Protein AF-A0A9N7ULN2-F1 (afdb_monomer_lite)

Foldseek 3Di:
DVVVCVVVVHDDDPVVVVVVCCVVPVPVVVVVVVVPPDQDDWAAQAFPQEKDKDWDCLCVLLPDIDIDIDRPRTDDHDDDDDPVNVVPVVVLSVLCCVQAVVVVSVVVVVCVVVPVDPSDPVSSVVCCVVCVVVSVVSSVVSVVCQQQDFAPDDPPPRHDTGRNVCRRVPVVVVVHDYPPDDD

Organism: Pleuronectes platessa (NCBI:txid8262)

Radius of gyration: 21.66 Å; chains: 1; bounding box: 53×43×56 Å

pLDDT: mean 80.68, std 15.4, range [37.78, 97.44]

Secondary structure (DSSP, 8-state):
-HHHHHHTT----HHHHHHHHHHHTHHHHHHHHHTS-------B-STTS--EEEEE-TTGGGT--EEEEE---BS-S-----GGG-HHHHHHHHHHIIIIIHHHHHHHHHHHHTTS----HHHHHHHHHHHHHHHHHHHHHHHHHHHHSPBPP-S-TTS--B-HHHHHH-GGGGT----PPP-

InterPro domains:
  IPR058913 Integrase core domain, putative [PF24764] (76-157)

Structure (mmCIF, N/CA/C/O backbone):
data_AF-A0A9N7ULN2-F1
#
_entry.id   AF-A0A9N7ULN2-F1
#
loop_
_atom_site.group_PDB
_atom_site.id
_atom_site.type_symbol
_atom_site.label_atom_id
_atom_site.label_alt_id
_atom_site.label_comp_id
_atom_site.label_asym_id
_atom_site.label_entity_id
_atom_site.label_seq_id
_atom_site.pdbx_PDB_ins_code
_atom_site.Cartn_x
_atom_site.Cartn_y
_atom_site.Cartn_z
_atom_site.occupancy
_atom_site.B_iso_or_equiv
_atom_site.auth_seq_id
_atom_site.auth_comp_id
_atom_site.auth_asym_id
_atom_site.auth_atom_id
_atom_site.pdbx_PDB_model_num
ATOM 1 N N . MET A 1 1 ? 20.116 4.663 21.685 1.00 72.00 1 MET A N 1
ATOM 2 C CA . MET A 1 1 ? 20.896 5.393 22.713 1.00 72.00 1 MET A CA 1
ATOM 3 C C . MET A 1 1 ? 20.642 6.889 22.646 1.00 72.00 1 MET A C 1
ATOM 5 O O . MET A 1 1 ? 20.230 7.429 23.651 1.00 72.00 1 MET A O 1
ATOM 9 N N . TYR A 1 2 ? 20.766 7.537 21.481 1.00 79.88 2 TYR A N 1
ATOM 10 C CA . TYR A 1 2 ? 20.357 8.942 21.319 1.00 79.88 2 TYR A CA 1
ATOM 11 C C . TYR A 1 2 ? 18.908 9.224 21.768 1.00 79.88 2 TYR A C 1
ATOM 13 O O . TYR A 1 2 ? 18.668 10.164 22.517 1.00 79.88 2 TYR A O 1
ATOM 21 N N . THR A 1 3 ? 17.960 8.378 21.356 1.00 76.50 3 THR A N 1
ATOM 22 C CA . THR A 1 3 ? 16.546 8.446 21.770 1.00 76.50 3 THR A CA 1
ATOM 23 C C . THR A 1 3 ? 16.377 8.295 23.281 1.00 76.50 3 THR A C 1
ATOM 25 O O . THR A 1 3 ? 15.788 9.166 23.902 1.00 76.50 3 THR A O 1
ATOM 28 N N . LYS A 1 4 ? 17.030 7.296 23.887 1.00 82.31 4 LYS A N 1
ATOM 29 C CA . LYS A 1 4 ? 17.055 7.108 25.349 1.00 82.31 4 LYS A CA 1
ATOM 30 C C . LYS A 1 4 ? 17.615 8.319 26.108 1.00 82.31 4 LYS A C 1
ATOM 32 O O . LYS A 1 4 ? 17.052 8.718 27.114 1.00 82.31 4 LYS A O 1
ATOM 37 N N . CYS A 1 5 ? 18.690 8.950 25.621 1.00 81.12 5 CYS A N 1
ATOM 38 C CA . CYS A 1 5 ? 19.215 10.175 26.241 1.00 81.12 5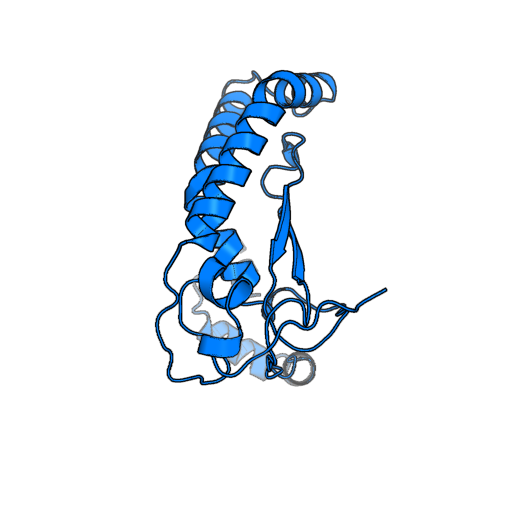 CYS A CA 1
ATOM 39 C C . CYS A 1 5 ? 18.180 11.308 26.208 1.00 81.12 5 CYS A C 1
ATOM 41 O O . CYS A 1 5 ? 18.029 12.032 27.186 1.00 81.12 5 CYS A O 1
ATOM 43 N N . ARG A 1 6 ? 17.441 11.433 25.101 1.00 82.06 6 ARG A N 1
ATOM 44 C CA . ARG A 1 6 ? 16.364 12.416 24.963 1.00 82.06 6 ARG A CA 1
ATOM 45 C C . ARG A 1 6 ? 15.157 12.126 25.855 1.00 82.06 6 ARG A C 1
ATOM 47 O O . ARG A 1 6 ? 14.582 13.076 26.373 1.00 82.06 6 ARG A O 1
ATOM 54 N N . GLU A 1 7 ? 14.794 10.860 26.032 1.00 84.88 7 GLU A N 1
ATOM 55 C CA . GLU A 1 7 ? 13.721 10.415 26.937 1.00 84.88 7 GLU A CA 1
ATOM 56 C C . GLU A 1 7 ? 14.071 10.684 28.406 1.00 84.88 7 GLU A C 1
ATOM 58 O O . GLU A 1 7 ? 13.216 11.099 29.177 1.00 84.88 7 GLU A O 1
ATOM 63 N N . CYS A 1 8 ? 15.349 10.572 28.777 1.00 87.00 8 CYS A N 1
ATOM 64 C CA . CYS A 1 8 ? 15.850 10.974 30.095 1.00 87.00 8 CYS A CA 1
ATOM 65 C C . CYS A 1 8 ? 16.041 12.499 30.252 1.00 87.00 8 CYS A C 1
ATOM 67 O O . CYS A 1 8 ? 16.688 12.938 31.199 1.00 87.00 8 CYS A O 1
ATOM 69 N N . GLY A 1 9 ? 15.539 13.318 29.320 1.00 86.50 9 GLY A N 1
ATOM 70 C CA . GLY A 1 9 ? 15.591 14.782 29.401 1.00 86.50 9 GLY A CA 1
ATOM 71 C C . GLY A 1 9 ? 16.921 15.427 28.990 1.00 86.50 9 GLY A C 1
ATOM 72 O O . GLY A 1 9 ? 17.063 16.646 29.085 1.00 86.50 9 GLY A O 1
ATOM 73 N N . LEU A 1 10 ? 17.898 14.664 28.487 1.00 82.44 10 LEU A N 1
ATOM 74 C CA . LEU A 1 10 ? 19.189 15.213 28.066 1.00 82.44 10 LEU A CA 1
ATOM 75 C C . LEU A 1 10 ? 19.095 15.831 26.662 1.00 82.44 10 LEU A C 1
ATOM 77 O O . LEU A 1 10 ? 18.781 15.162 25.672 1.00 82.44 10 LEU A O 1
ATOM 81 N N . ARG A 1 11 ? 19.442 17.119 26.548 1.00 83.62 11 ARG A N 1
ATOM 82 C CA . ARG A 1 11 ? 19.639 17.802 25.259 1.00 83.62 11 ARG A CA 1
ATOM 83 C C . ARG A 1 11 ? 21.055 17.558 24.745 1.00 83.62 11 ARG A C 1
ATOM 85 O O . ARG A 1 11 ? 21.962 18.340 24.992 1.00 83.62 11 ARG A O 1
ATOM 92 N N . VAL A 1 12 ? 21.226 16.473 23.999 1.00 85.19 12 VAL A N 1
ATOM 93 C CA . VAL A 1 12 ? 22.494 16.100 23.350 1.00 85.19 12 VAL A CA 1
ATOM 94 C C . VAL A 1 12 ? 22.338 16.087 21.833 1.00 85.19 12 VAL A C 1
ATOM 96 O O . VAL A 1 12 ? 21.251 15.800 21.323 1.00 85.19 12 VAL A O 1
ATOM 99 N N . ARG A 1 13 ? 23.403 16.391 21.080 1.00 83.50 13 ARG A N 1
ATOM 100 C CA . ARG A 1 13 ? 23.390 16.224 19.618 1.00 83.50 13 ARG A CA 1
ATOM 101 C C . ARG A 1 13 ? 23.673 14.760 19.277 1.00 83.50 13 ARG A C 1
ATOM 103 O O . ARG A 1 13 ? 24.374 14.059 20.005 1.00 83.50 13 ARG A O 1
ATOM 110 N N . LYS A 1 14 ? 23.133 14.279 18.149 1.00 81.75 14 LYS A N 1
ATOM 111 C CA . LYS A 1 14 ? 23.366 12.894 17.682 1.00 81.75 14 LYS A CA 1
ATOM 112 C C . LYS A 1 14 ? 24.859 12.583 17.549 1.00 81.75 14 LYS A C 1
ATOM 114 O O . LYS A 1 14 ? 25.279 11.474 17.870 1.00 81.75 14 LYS A O 1
ATOM 119 N N . GLU A 1 15 ? 25.634 13.567 17.103 1.00 82.06 15 GLU A N 1
ATOM 120 C CA . GLU A 1 15 ? 27.069 13.428 16.877 1.00 82.06 15 GLU A CA 1
ATOM 121 C C . GLU A 1 15 ? 27.863 13.302 18.181 1.00 82.06 15 GLU A C 1
ATOM 123 O O . GLU A 1 15 ? 28.735 12.442 18.277 1.00 82.06 15 GLU A O 1
ATOM 128 N N . ASP A 1 16 ? 27.484 14.047 19.221 1.00 87.00 16 ASP A N 1
ATOM 129 C CA . ASP A 1 16 ? 28.115 13.964 20.543 1.00 87.00 16 ASP A CA 1
ATOM 130 C C . ASP A 1 16 ? 27.902 12.575 21.157 1.00 87.00 16 ASP A C 1
ATOM 132 O O . ASP A 1 16 ? 28.844 11.939 21.625 1.00 87.00 16 ASP A O 1
ATOM 136 N N . VAL A 1 17 ? 26.677 12.039 21.060 1.00 85.69 17 VAL A N 1
ATOM 137 C CA . VAL A 1 17 ? 26.365 10.670 21.507 1.00 85.69 17 VAL A CA 1
ATOM 138 C C . VAL A 1 17 ? 27.163 9.637 20.708 1.00 85.69 17 VAL A C 1
ATOM 140 O O . VAL A 1 17 ? 27.615 8.638 21.266 1.00 85.69 17 VAL A O 1
ATOM 143 N N . ARG A 1 18 ? 27.364 9.863 19.404 1.00 83.31 18 ARG A N 1
ATOM 144 C CA . ARG A 1 18 ? 28.154 8.978 18.535 1.00 83.31 18 ARG A CA 1
ATOM 145 C C . ARG A 1 18 ? 29.638 8.990 18.911 1.00 83.31 18 ARG A C 1
ATOM 147 O O . ARG A 1 18 ? 30.261 7.929 18.893 1.00 83.31 18 ARG A O 1
ATOM 154 N N . LEU A 1 19 ? 30.203 10.160 19.211 1.00 85.69 19 LEU A N 1
ATOM 155 C CA . LEU A 1 19 ? 31.592 10.320 19.648 1.00 85.69 19 LEU A CA 1
ATOM 156 C C . LEU A 1 19 ? 31.806 9.708 21.035 1.00 85.69 19 LEU A C 1
ATOM 158 O O . LEU A 1 19 ? 32.713 8.896 21.192 1.00 85.69 19 LEU A O 1
ATOM 162 N N . ALA A 1 20 ? 30.914 9.993 21.986 1.00 85.88 20 ALA A N 1
ATOM 163 C CA . ALA A 1 20 ? 30.945 9.405 23.322 1.00 85.88 20 ALA A CA 1
ATOM 164 C C . ALA A 1 20 ? 30.853 7.872 23.271 1.00 85.88 20 ALA A C 1
ATOM 166 O O . ALA A 1 20 ? 31.653 7.184 23.893 1.00 85.88 20 ALA A O 1
ATOM 167 N N . LEU A 1 21 ? 29.947 7.316 22.460 1.00 82.81 21 LEU A N 1
ATOM 168 C CA . LEU A 1 21 ? 29.845 5.867 22.248 1.00 82.81 21 LEU A CA 1
ATOM 169 C C . LEU A 1 21 ? 31.095 5.261 21.614 1.00 82.81 21 LEU A C 1
ATOM 171 O O . LEU A 1 21 ? 31.472 4.144 21.954 1.00 82.81 21 LEU A O 1
ATOM 175 N N . LYS A 1 22 ? 31.716 5.975 20.669 1.00 83.31 22 LYS A N 1
ATOM 176 C CA . LYS A 1 22 ? 32.958 5.526 20.037 1.00 83.31 22 LYS A CA 1
ATOM 177 C C . LYS A 1 22 ? 34.085 5.433 21.060 1.00 83.31 22 LYS A C 1
ATOM 179 O O . LYS A 1 22 ? 34.930 4.569 20.887 1.00 83.31 22 LYS A O 1
ATOM 184 N N . GLU A 1 23 ? 34.089 6.280 22.084 1.00 86.75 23 GLU A N 1
ATOM 185 C CA . GLU A 1 23 ? 35.113 6.265 23.126 1.00 86.75 23 GLU A CA 1
ATOM 186 C C . GLU A 1 23 ? 34.810 5.255 24.237 1.00 86.75 23 GLU A C 1
ATOM 188 O O . GLU A 1 23 ? 35.650 4.413 24.540 1.00 86.75 23 GLU A O 1
ATOM 193 N N . LEU A 1 24 ? 33.590 5.283 24.777 1.00 85.75 24 LEU A N 1
ATOM 194 C CA . LEU A 1 24 ? 33.159 4.445 25.901 1.00 85.75 24 LEU A CA 1
ATOM 195 C C . LEU A 1 24 ? 33.034 2.961 25.538 1.00 85.75 24 LEU A C 1
ATOM 197 O O . LEU A 1 24 ? 33.255 2.097 26.379 1.00 85.75 24 LEU A O 1
ATOM 201 N N . ASP A 1 25 ? 32.666 2.658 24.293 1.00 84.00 25 ASP A N 1
ATOM 202 C CA . ASP A 1 25 ? 32.405 1.296 23.831 1.00 84.00 25 ASP A CA 1
ATOM 203 C C . ASP A 1 25 ? 33.016 1.065 22.441 1.00 84.00 25 ASP A C 1
ATOM 205 O O . ASP A 1 25 ? 32.338 0.765 21.453 1.00 84.00 25 ASP A O 1
ATOM 209 N N . ARG A 1 26 ? 34.345 1.204 22.343 1.00 81.88 26 ARG A N 1
ATOM 210 C CA . ARG A 1 26 ? 35.086 0.951 21.092 1.00 81.88 26 ARG A CA 1
ATOM 211 C C . ARG A 1 26 ? 34.782 -0.435 20.519 1.00 81.88 26 ARG A C 1
ATOM 213 O O . ARG A 1 26 ? 34.577 -0.562 19.312 1.00 81.88 26 ARG A O 1
ATOM 220 N N . ARG A 1 27 ? 34.712 -1.459 21.378 1.00 79.94 27 ARG A N 1
ATOM 221 C CA . ARG A 1 27 ? 34.468 -2.857 20.989 1.00 79.94 27 ARG A CA 1
ATOM 222 C C . ARG A 1 27 ? 33.034 -3.072 20.506 1.00 79.94 27 ARG A C 1
ATOM 224 O O . ARG A 1 27 ? 32.859 -3.632 19.430 1.00 79.94 27 ARG A O 1
ATOM 231 N N . GLY A 1 28 ? 32.012 -2.602 21.216 1.00 75.00 28 GLY A N 1
ATOM 232 C CA . GLY A 1 28 ? 30.622 -2.737 20.781 1.00 75.00 28 GLY A CA 1
ATOM 233 C C . GLY A 1 28 ? 30.267 -1.832 19.599 1.00 75.00 28 GLY A C 1
ATOM 234 O O . GLY A 1 28 ? 29.428 -2.204 18.777 1.00 75.00 28 GLY A O 1
ATOM 235 N N . VAL A 1 29 ? 30.939 -0.688 19.415 1.00 76.75 29 VAL A N 1
ATOM 236 C CA . VAL A 1 29 ? 30.864 0.097 18.168 1.00 76.75 29 VAL A CA 1
ATOM 237 C C . VAL A 1 29 ? 31.544 -0.635 17.010 1.00 76.75 29 VAL A C 1
ATOM 239 O O . VAL A 1 29 ? 30.994 -0.647 15.909 1.00 76.75 29 VAL A O 1
ATOM 242 N N . ALA A 1 30 ? 32.702 -1.264 17.231 1.00 76.00 30 ALA A N 1
ATOM 243 C CA . ALA A 1 30 ? 33.384 -2.065 16.217 1.00 76.00 30 ALA A CA 1
ATOM 244 C C . ALA A 1 30 ? 32.564 -3.301 15.821 1.00 76.00 30 ALA A C 1
ATOM 246 O O . ALA A 1 30 ? 32.413 -3.546 14.632 1.00 76.00 30 ALA A O 1
ATOM 247 N N . LEU A 1 31 ? 31.951 -4.008 16.775 1.00 75.88 31 LEU A N 1
ATOM 248 C CA . LEU A 1 31 ? 31.052 -5.139 16.515 1.00 75.88 31 LEU A CA 1
ATOM 249 C C . LEU A 1 31 ? 29.800 -4.707 15.740 1.00 75.88 31 LEU A C 1
ATOM 251 O O . LEU A 1 31 ? 29.443 -5.336 14.748 1.00 75.88 31 LEU A O 1
ATOM 255 N N . ARG A 1 32 ? 29.180 -3.578 16.109 1.00 69.81 32 ARG A N 1
ATOM 256 C CA . ARG A 1 32 ? 28.053 -2.999 15.351 1.00 69.81 32 ARG A CA 1
ATOM 257 C C . ARG A 1 32 ? 28.455 -2.543 13.947 1.00 69.81 32 ARG A C 1
ATOM 259 O O . ARG A 1 32 ? 27.658 -2.644 13.021 1.00 69.81 32 ARG A O 1
ATOM 266 N N . LYS A 1 33 ? 29.685 -2.049 13.769 1.00 65.31 33 LYS A N 1
ATOM 267 C CA . LYS A 1 33 ? 30.243 -1.718 12.448 1.00 65.31 33 LYS A CA 1
ATOM 268 C C . LYS A 1 33 ? 30.636 -2.957 11.644 1.00 65.31 33 LYS A C 1
ATOM 270 O O 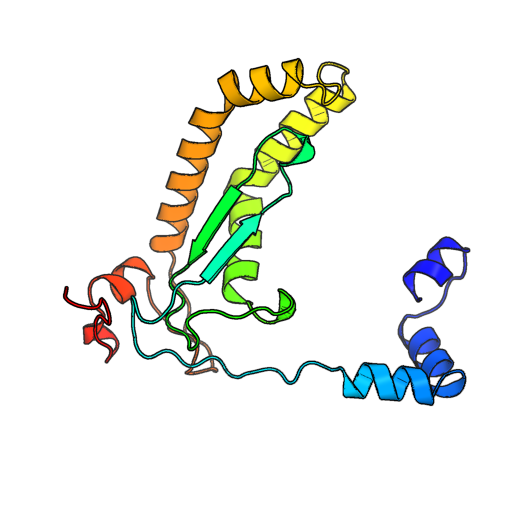. LYS A 1 33 ? 30.507 -2.915 10.428 1.00 65.31 33 LYS A O 1
ATOM 275 N N . ALA A 1 34 ? 31.083 -4.031 12.289 1.00 63.41 34 ALA A N 1
ATOM 276 C CA . ALA A 1 34 ? 31.375 -5.316 11.656 1.00 63.41 34 ALA A CA 1
ATOM 277 C C . ALA A 1 34 ? 30.083 -6.005 11.187 1.00 63.41 34 ALA A C 1
ATOM 279 O O . ALA A 1 34 ? 30.054 -6.577 10.105 1.00 63.41 34 ALA A O 1
ATOM 280 N N . GLY A 1 35 ? 28.990 -5.841 11.940 1.00 55.44 35 GLY A N 1
ATOM 281 C CA . GLY A 1 35 ? 27.625 -6.200 11.544 1.00 55.44 35 GLY A CA 1
ATOM 282 C C . GLY A 1 35 ? 26.943 -5.187 10.617 1.00 55.44 35 GLY A C 1
ATOM 283 O O . GLY A 1 35 ? 25.739 -5.292 10.383 1.00 55.44 35 GLY A O 1
ATOM 284 N N . ARG A 1 36 ? 27.666 -4.192 10.078 1.00 51.25 36 ARG A N 1
ATOM 285 C CA . ARG A 1 36 ? 27.117 -3.322 9.034 1.00 51.25 36 ARG A CA 1
ATOM 286 C C . ARG A 1 36 ? 26.910 -4.180 7.794 1.00 51.25 36 ARG A C 1
ATOM 288 O O . ARG A 1 36 ? 27.861 -4.440 7.058 1.00 51.25 36 ARG A O 1
ATOM 295 N N . LEU A 1 37 ? 25.660 -4.590 7.582 1.00 52.19 37 LEU A N 1
ATOM 296 C CA . LEU A 1 37 ? 25.192 -5.277 6.384 1.00 52.19 37 LEU A CA 1
ATOM 297 C C . LEU A 1 37 ? 25.850 -4.651 5.153 1.00 52.19 37 LEU A C 1
ATOM 299 O O . LEU A 1 37 ? 25.702 -3.458 4.862 1.00 52.19 37 LEU A O 1
ATOM 303 N N . ARG A 1 38 ? 26.664 -5.456 4.468 1.00 47.97 38 ARG A N 1
ATOM 304 C CA . ARG A 1 38 ? 27.325 -5.043 3.237 1.00 47.97 38 ARG A CA 1
ATOM 305 C C . ARG A 1 38 ? 26.214 -4.805 2.220 1.00 47.97 38 ARG A C 1
ATOM 307 O O . ARG A 1 38 ? 25.521 -5.747 1.851 1.00 47.97 38 ARG A O 1
ATOM 314 N N . ARG A 1 39 ? 26.028 -3.550 1.801 1.00 49.84 39 ARG A N 1
ATOM 315 C CA . ARG A 1 39 ? 25.016 -3.155 0.811 1.00 49.84 39 ARG A CA 1
ATOM 316 C C . ARG A 1 39 ? 25.201 -4.017 -0.443 1.00 49.84 39 ARG A C 1
ATOM 318 O O . ARG A 1 39 ? 26.220 -3.881 -1.122 1.00 49.84 39 ARG A O 1
ATOM 325 N N . ARG A 1 40 ? 24.277 -4.944 -0.703 1.00 52.03 40 ARG A N 1
ATOM 326 C CA . ARG A 1 40 ? 24.322 -5.800 -1.894 1.00 52.03 40 ARG A CA 1
ATOM 327 C C . ARG A 1 40 ? 23.830 -4.993 -3.097 1.00 52.03 40 ARG A C 1
ATOM 329 O O . ARG A 1 40 ? 22.945 -4.150 -2.971 1.00 52.03 40 ARG A O 1
ATOM 336 N N . ARG A 1 41 ? 24.488 -5.179 -4.242 1.00 50.50 41 ARG A N 1
ATOM 337 C CA . ARG A 1 41 ? 24.072 -4.598 -5.522 1.00 50.50 41 ARG A CA 1
ATOM 338 C C . ARG A 1 41 ? 23.090 -5.572 -6.158 1.00 50.50 41 ARG A C 1
ATOM 340 O O . ARG A 1 41 ? 23.504 -6.628 -6.618 1.00 50.50 41 ARG A O 1
ATOM 347 N N . TYR A 1 42 ? 21.821 -5.202 -6.144 1.00 53.88 42 TYR A N 1
ATOM 348 C CA . TYR A 1 42 ? 20.748 -5.889 -6.846 1.00 53.88 42 TYR A CA 1
ATOM 349 C C . TYR A 1 42 ? 20.905 -5.663 -8.360 1.00 53.88 42 TYR A C 1
ATOM 351 O O . TYR A 1 42 ? 21.091 -4.520 -8.786 1.00 53.88 42 TYR A O 1
ATOM 359 N N . PHE A 1 43 ? 20.894 -6.734 -9.159 1.00 56.41 43 PHE A N 1
ATOM 360 C CA . PHE A 1 43 ? 20.991 -6.682 -10.625 1.00 56.41 43 PHE A CA 1
ATOM 361 C C . PHE A 1 43 ? 19.815 -7.431 -11.243 1.00 56.41 43 PHE A C 1
ATOM 363 O O . PHE A 1 43 ? 19.525 -8.552 -10.824 1.00 56.41 43 PHE A O 1
ATOM 370 N N . SER A 1 44 ? 19.166 -6.808 -12.229 1.00 64.06 44 SER A N 1
ATOM 371 C CA . SER A 1 44 ? 17.980 -7.337 -12.893 1.00 64.06 44 SER A CA 1
ATOM 372 C C . SER A 1 44 ? 18.231 -7.787 -14.322 1.00 64.06 44 SER A C 1
ATOM 374 O O . SER A 1 44 ? 18.949 -7.108 -15.052 1.00 64.06 44 SER A O 1
ATOM 376 N N . LYS A 1 45 ? 17.624 -8.916 -14.720 1.00 66.69 45 LYS A N 1
ATOM 377 C CA . LYS A 1 45 ? 17.695 -9.430 -16.100 1.00 66.69 45 LYS A CA 1
ATOM 378 C C . LYS A 1 45 ? 16.428 -9.186 -16.931 1.00 66.69 45 LYS A C 1
ATOM 380 O O . LYS A 1 45 ? 16.530 -9.237 -18.154 1.00 66.69 45 LYS A O 1
ATOM 385 N N . GLY A 1 46 ? 15.281 -8.929 -16.301 1.00 68.75 46 GLY A N 1
ATOM 386 C CA . GLY A 1 46 ? 13.973 -8.737 -16.942 1.00 68.75 46 GLY A CA 1
ATOM 387 C C . GLY A 1 46 ? 12.809 -9.050 -15.988 1.00 68.75 46 GLY A C 1
ATOM 388 O O . GLY A 1 46 ? 13.075 -9.371 -14.827 1.00 68.75 46 GLY A O 1
ATOM 389 N N . PRO A 1 47 ? 11.551 -8.933 -16.449 1.00 76.75 47 PRO A N 1
ATOM 390 C CA . PRO A 1 47 ? 10.358 -9.293 -15.678 1.00 76.75 47 PRO A CA 1
ATOM 391 C C . PRO A 1 47 ? 10.261 -10.797 -15.407 1.00 76.75 47 PRO A C 1
ATOM 393 O O . PRO A 1 47 ? 10.885 -11.605 -16.102 1.00 76.75 47 PRO A O 1
ATOM 396 N N . ASN A 1 48 ? 9.480 -11.162 -14.386 1.00 74.50 48 ASN A N 1
ATOM 397 C CA . ASN A 1 48 ? 9.313 -12.527 -13.870 1.00 74.50 48 ASN A CA 1
ATOM 398 C C . ASN A 1 48 ? 10.632 -13.207 -13.466 1.00 74.50 48 ASN A C 1
ATOM 400 O O . ASN A 1 48 ? 10.692 -14.426 -13.313 1.00 74.50 48 ASN A O 1
ATOM 404 N N . PHE A 1 49 ? 11.703 -12.430 -13.293 1.00 69.69 49 PHE A N 1
ATOM 405 C CA . PHE A 1 49 ? 12.987 -12.964 -12.867 1.00 69.69 49 PHE A CA 1
ATOM 406 C C . PHE A 1 49 ? 12.982 -13.241 -11.362 1.00 69.69 49 PHE A C 1
ATOM 408 O O . PHE A 1 49 ? 13.480 -14.292 -10.971 1.00 69.69 49 PHE A O 1
ATOM 415 N N . ILE A 1 50 ? 12.396 -12.345 -10.551 1.00 71.00 50 ILE A N 1
ATOM 416 C CA . ILE A 1 50 ? 12.189 -12.485 -9.099 1.00 71.00 50 ILE A CA 1
ATOM 417 C C . ILE A 1 50 ? 11.004 -11.647 -8.626 1.00 71.00 50 ILE A C 1
ATOM 419 O O . ILE A 1 50 ? 10.714 -10.587 -9.160 1.00 71.00 50 ILE A O 1
ATOM 423 N N . TRP A 1 51 ? 10.346 -12.128 -7.575 1.00 71.31 51 TRP A N 1
ATOM 424 C CA . TRP A 1 51 ? 9.245 -11.441 -6.917 1.00 71.31 51 TRP A CA 1
ATOM 425 C C . TRP A 1 51 ? 9.617 -11.115 -5.477 1.00 71.31 51 TRP A C 1
ATOM 427 O O . TRP A 1 51 ? 10.028 -11.992 -4.716 1.00 71.31 51 TRP A O 1
ATOM 437 N N . HIS A 1 52 ? 9.433 -9.858 -5.089 1.00 73.00 52 HIS A N 1
ATOM 438 C CA . HIS A 1 52 ? 9.525 -9.431 -3.696 1.00 73.00 52 HIS A CA 1
ATOM 439 C C . HIS A 1 52 ? 8.147 -9.496 -3.084 1.00 73.00 52 HIS A C 1
ATOM 441 O O . HIS A 1 52 ? 7.249 -8.831 -3.584 1.00 73.00 52 HIS A O 1
ATOM 447 N N . MET A 1 53 ? 7.990 -10.258 -2.008 1.00 78.38 53 MET A N 1
ATOM 448 C CA . MET A 1 53 ? 6.761 -10.308 -1.222 1.00 78.38 53 MET A CA 1
ATOM 449 C C . MET A 1 53 ? 7.050 -9.807 0.187 1.00 78.38 53 MET A C 1
ATOM 451 O O . MET A 1 53 ? 8.026 -10.235 0.802 1.00 78.38 53 MET A O 1
ATOM 455 N N . ASP A 1 54 ? 6.219 -8.899 0.684 1.00 82.50 54 ASP A N 1
ATOM 456 C CA . ASP A 1 54 ? 6.336 -8.343 2.031 1.00 82.50 54 ASP A CA 1
ATOM 457 C C . ASP A 1 54 ? 4.947 -7.985 2.578 1.00 82.50 54 ASP A C 1
ATOM 459 O O . ASP A 1 54 ? 3.991 -7.792 1.818 1.00 82.50 54 ASP A O 1
ATOM 463 N N . SER A 1 55 ? 4.840 -7.886 3.900 1.00 86.38 55 SER A N 1
ATOM 464 C CA . SER A 1 55 ? 3.593 -7.563 4.598 1.00 86.38 55 SER A CA 1
ATOM 465 C C . SER A 1 55 ? 3.660 -6.173 5.229 1.00 86.38 55 SER A C 1
ATOM 467 O O . SER A 1 55 ? 4.649 -5.783 5.848 1.00 86.38 55 SER A O 1
ATOM 469 N N . TYR A 1 56 ? 2.565 -5.429 5.110 1.00 89.19 56 TYR A N 1
ATOM 470 C CA . TYR A 1 56 ? 2.390 -4.095 5.660 1.00 89.19 56 TYR A CA 1
ATOM 471 C C . TYR A 1 56 ? 1.352 -4.085 6.774 1.00 89.19 56 TYR A C 1
ATOM 473 O O . TYR A 1 56 ? 0.143 -4.177 6.558 1.00 89.19 56 TYR A O 1
ATOM 481 N N . ASP A 1 57 ? 1.851 -3.913 7.994 1.00 91.00 57 ASP A N 1
ATOM 482 C CA . ASP A 1 57 ? 1.101 -4.204 9.216 1.00 91.00 57 ASP A CA 1
ATOM 483 C C . ASP A 1 57 ? 0.480 -2.964 9.888 1.00 91.00 57 ASP A C 1
ATOM 485 O O . ASP A 1 57 ? -0.017 -3.059 11.011 1.00 91.00 57 ASP A O 1
ATOM 489 N N . LYS A 1 58 ? 0.467 -1.782 9.250 1.00 90.69 58 LYS A N 1
ATOM 490 C CA . LYS A 1 58 ? -0.056 -0.560 9.905 1.00 90.69 58 LYS A CA 1
ATOM 491 C C . LYS A 1 58 ? -1.536 -0.645 10.288 1.00 90.69 58 LYS A C 1
ATOM 493 O O . LYS A 1 58 ? -1.923 -0.051 11.291 1.00 90.69 58 LYS A O 1
AT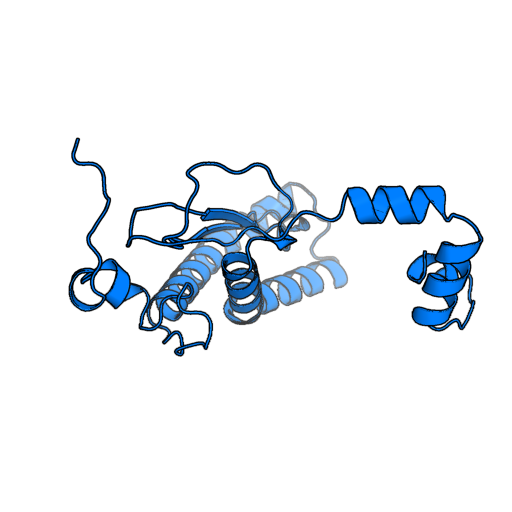OM 498 N N . LEU A 1 59 ? -2.343 -1.384 9.524 1.00 94.62 59 LEU A N 1
ATOM 499 C CA . LEU A 1 59 ? -3.768 -1.589 9.810 1.00 94.62 59 LEU A CA 1
ATOM 500 C C . LEU A 1 59 ? -4.056 -2.873 10.605 1.00 94.62 59 LEU A C 1
ATOM 502 O O . LEU A 1 59 ? -5.207 -3.156 10.940 1.00 94.62 59 LEU A O 1
ATOM 506 N N . LYS A 1 60 ? -3.016 -3.621 10.988 1.00 93.88 60 LYS A N 1
ATOM 507 C CA . LYS A 1 60 ? -3.144 -4.861 11.760 1.00 93.88 60 LYS A CA 1
ATOM 508 C C . LYS A 1 60 ? -3.863 -4.682 13.102 1.00 93.88 60 LYS A C 1
ATOM 510 O O . LYS A 1 60 ? -4.656 -5.560 13.446 1.00 93.88 60 LYS A O 1
ATOM 515 N N . PRO A 1 61 ? -3.686 -3.571 13.853 1.00 95.12 61 PRO A N 1
ATOM 516 C CA . PRO A 1 61 ? -4.474 -3.320 15.064 1.00 95.12 61 PRO A CA 1
ATOM 517 C C . PRO A 1 61 ? -5.991 -3.297 14.820 1.00 95.12 61 PRO A C 1
ATOM 519 O O . PRO A 1 61 ? -6.750 -3.666 15.714 1.00 95.12 61 PRO A O 1
ATOM 522 N N . TYR A 1 62 ? -6.413 -2.936 13.606 1.00 95.00 62 TYR A N 1
ATOM 523 C CA . TYR A 1 62 ? -7.809 -2.845 13.170 1.00 95.00 62 TYR A CA 1
ATOM 524 C C . TYR A 1 62 ? -8.311 -4.111 12.462 1.00 95.00 62 TYR A C 1
ATOM 526 O O . TYR A 1 62 ? -9.460 -4.170 12.046 1.00 95.00 62 TYR A O 1
ATOM 534 N N . GLY A 1 63 ? -7.467 -5.145 12.362 1.00 94.00 63 GLY A N 1
ATOM 535 C CA . GLY A 1 63 ? -7.820 -6.429 11.758 1.00 94.00 63 GLY A CA 1
ATOM 536 C C . GLY A 1 63 ? -7.433 -6.579 10.286 1.00 94.00 63 GLY A C 1
ATOM 537 O O . GLY A 1 63 ? -7.765 -7.602 9.698 1.00 94.00 63 GLY A O 1
ATOM 538 N N . PHE A 1 64 ? -6.710 -5.633 9.683 1.00 95.06 64 PHE A N 1
ATOM 539 C CA . PHE A 1 64 ? -6.325 -5.723 8.270 1.00 95.06 64 PHE A CA 1
ATOM 540 C C . PHE A 1 64 ? -4.831 -5.997 8.111 1.00 95.06 64 PHE A C 1
ATOM 542 O O . PHE A 1 64 ? -3.990 -5.242 8.600 1.00 95.06 64 PHE A O 1
ATOM 549 N N . CYS A 1 65 ? -4.505 -7.067 7.390 1.00 93.06 65 CYS A N 1
ATOM 550 C CA . CYS A 1 65 ? -3.141 -7.402 6.996 1.00 93.06 65 CYS A CA 1
ATOM 551 C C . CYS A 1 65 ? -3.015 -7.180 5.490 1.00 93.06 65 CYS A C 1
ATOM 553 O O . CYS A 1 65 ? -3.689 -7.860 4.719 1.00 93.06 65 CYS A O 1
ATOM 555 N N . ILE A 1 66 ? -2.161 -6.245 5.075 1.00 92.38 66 ILE A N 1
ATOM 556 C CA . ILE A 1 66 ? -1.942 -5.959 3.656 1.00 92.38 66 ILE A CA 1
ATOM 557 C C . ILE A 1 66 ? -0.685 -6.698 3.217 1.00 92.38 66 ILE A C 1
ATOM 559 O O . ILE A 1 66 ? 0.380 -6.502 3.796 1.00 92.38 66 ILE A O 1
ATOM 563 N N . ASN A 1 67 ? -0.796 -7.528 2.186 1.00 89.88 67 ASN A N 1
ATOM 564 C CA . ASN A 1 67 ? 0.346 -8.209 1.586 1.00 89.88 67 ASN A CA 1
ATOM 565 C C . ASN A 1 67 ? 0.605 -7.617 0.208 1.00 89.88 67 ASN A C 1
ATOM 567 O O . ASN A 1 67 ? -0.327 -7.378 -0.555 1.00 89.88 67 ASN A O 1
ATOM 571 N N . GLY A 1 68 ? 1.871 -7.375 -0.098 1.00 86.00 68 GLY A N 1
ATOM 572 C CA . GLY A 1 68 ? 2.286 -6.765 -1.345 1.00 86.00 68 GLY A CA 1
ATOM 573 C C . GLY A 1 68 ? 3.340 -7.581 -2.052 1.00 86.00 68 GLY A C 1
ATOM 574 O O . GLY A 1 68 ? 4.270 -8.080 -1.419 1.00 86.00 68 GLY A O 1
ATOM 575 N N . SER A 1 69 ? 3.207 -7.676 -3.371 1.00 83.25 69 SER A N 1
ATOM 576 C CA . SER A 1 69 ? 4.189 -8.314 -4.238 1.00 83.25 69 SER A CA 1
ATOM 577 C C . SER A 1 69 ? 4.657 -7.354 -5.325 1.00 83.25 69 SER A C 1
ATOM 579 O O . SER A 1 69 ? 3.833 -6.791 -6.045 1.00 83.25 69 SER A O 1
ATOM 581 N N . ILE A 1 70 ? 5.968 -7.188 -5.479 1.00 78.75 70 ILE A N 1
ATOM 582 C CA . ILE A 1 70 ? 6.572 -6.371 -6.533 1.00 78.75 70 ILE A CA 1
ATOM 583 C C . ILE A 1 70 ? 7.536 -7.238 -7.333 1.00 78.75 70 ILE A C 1
ATOM 585 O O . ILE A 1 70 ? 8.502 -7.764 -6.778 1.00 78.75 70 ILE A O 1
ATOM 589 N N . ASP A 1 71 ? 7.313 -7.323 -8.645 1.00 74.12 71 ASP A N 1
ATOM 590 C CA . ASP A 1 71 ? 8.343 -7.738 -9.599 1.00 74.12 71 ASP A CA 1
ATOM 591 C C . ASP A 1 71 ? 9.354 -6.594 -9.704 1.00 74.12 71 ASP A C 1
ATOM 593 O O . ASP A 1 71 ? 9.244 -5.646 -10.495 1.00 74.12 71 ASP A O 1
ATOM 597 N N . ASP A 1 72 ? 10.310 -6.609 -8.784 1.00 60.88 72 ASP A N 1
ATOM 598 C CA . ASP A 1 72 ? 11.574 -5.990 -9.074 1.00 60.88 72 ASP A CA 1
ATOM 599 C C . ASP A 1 72 ? 12.358 -7.061 -9.818 1.00 60.88 72 ASP A C 1
ATOM 601 O O . ASP A 1 72 ? 12.472 -8.197 -9.374 1.00 60.88 72 ASP A O 1
ATOM 605 N N . GLY A 1 73 ? 12.853 -6.749 -11.006 1.00 53.28 73 GLY A N 1
ATOM 606 C CA . GLY A 1 73 ? 13.509 -7.796 -11.763 1.00 53.28 73 GLY A CA 1
ATOM 607 C C . GLY A 1 73 ? 14.844 -8.243 -11.146 1.00 53.28 73 GLY A C 1
ATOM 608 O O . GLY A 1 73 ? 15.663 -8.717 -11.917 1.00 53.28 73 GLY A O 1
ATOM 609 N N . THR A 1 74 ? 15.162 -8.028 -9.862 1.00 47.75 74 THR A N 1
ATOM 610 C CA . THR A 1 74 ? 16.505 -8.165 -9.275 1.00 47.75 74 THR A CA 1
ATOM 611 C C . THR A 1 74 ? 16.794 -9.530 -8.639 1.00 47.75 74 THR A C 1
ATOM 613 O O . THR A 1 74 ? 15.908 -10.136 -8.074 1.00 47.75 74 THR A O 1
ATOM 616 N N . ALA A 1 75 ? 18.049 -10.000 -8.692 1.00 37.78 75 ALA A N 1
ATOM 617 C CA . ALA A 1 75 ? 18.539 -11.280 -8.136 1.00 37.78 75 ALA A CA 1
ATOM 618 C C . ALA A 1 75 ? 18.436 -11.411 -6.583 1.00 37.78 75 ALA A C 1
ATOM 620 O O . ALA A 1 75 ? 19.175 -10.718 -5.887 1.00 37.78 75 ALA A O 1
ATOM 621 N N . ASP A 1 76 ? 17.524 -12.204 -5.996 1.00 39.94 76 ASP A N 1
ATOM 622 C CA . ASP A 1 76 ? 17.610 -13.642 -5.639 1.00 39.94 76 ASP A CA 1
ATOM 623 C C . ASP A 1 76 ? 16.198 -14.172 -5.253 1.00 39.94 76 ASP A C 1
ATOM 625 O O . ASP A 1 76 ? 15.371 -13.409 -4.761 1.00 39.94 76 ASP A O 1
ATOM 629 N N . SER A 1 77 ? 15.893 -15.463 -5.460 1.00 42.28 77 SER A N 1
ATOM 630 C CA . SER A 1 77 ? 14.523 -16.034 -5.388 1.00 42.28 77 SER A CA 1
ATOM 631 C C . SER A 1 77 ? 13.943 -16.250 -3.982 1.00 42.28 77 SER A C 1
ATOM 633 O O . SER A 1 77 ? 12.799 -16.673 -3.850 1.00 42.28 77 SER A O 1
ATOM 635 N N . TYR A 1 78 ? 14.725 -15.992 -2.936 1.00 43.75 78 TYR A N 1
ATOM 636 C CA . TYR A 1 78 ? 14.300 -16.014 -1.537 1.00 43.75 78 TYR A CA 1
ATOM 637 C C . TYR A 1 78 ? 15.420 -15.409 -0.684 1.00 43.75 78 TYR A C 1
ATOM 639 O O . TYR A 1 78 ? 16.561 -15.873 -0.741 1.00 43.75 78 TYR A O 1
ATOM 647 N N . LEU A 1 79 ? 15.121 -14.365 0.093 1.00 45.81 79 LEU A N 1
ATOM 648 C CA . LEU A 1 79 ? 16.101 -13.685 0.941 1.00 45.81 79 LEU A CA 1
ATOM 649 C C . LEU A 1 79 ? 15.507 -13.388 2.321 1.00 45.81 79 LEU A C 1
ATOM 651 O O . LEU A 1 79 ? 14.734 -12.452 2.490 1.00 45.81 79 LEU A O 1
ATOM 655 N N . GLU A 1 80 ? 15.943 -14.140 3.330 1.00 40.75 80 GLU A N 1
ATOM 656 C CA . GLU A 1 80 ? 15.820 -13.741 4.733 1.00 40.75 80 GLU A CA 1
ATOM 657 C C . GLU A 1 80 ? 16.818 -12.599 5.011 1.00 40.75 80 GLU A C 1
ATOM 659 O O . GLU A 1 80 ? 18.039 -12.778 4.952 1.00 40.75 80 GLU A O 1
ATOM 664 N N . GLY A 1 81 ? 16.318 -11.389 5.275 1.00 46.75 81 GLY A N 1
ATOM 665 C CA . GLY A 1 81 ? 17.161 -10.226 5.555 1.00 46.75 81 GLY A CA 1
ATOM 666 C C . GLY A 1 81 ? 16.367 -8.968 5.914 1.00 46.75 81 GLY A C 1
ATOM 667 O O . GLY A 1 81 ? 15.212 -8.818 5.544 1.00 46.75 81 GLY A O 1
ATOM 668 N N . ALA A 1 82 ? 16.985 -8.048 6.660 1.00 47.81 82 ALA A N 1
ATOM 669 C CA . ALA A 1 82 ? 16.316 -6.844 7.167 1.00 47.81 82 ALA A CA 1
ATOM 670 C C . ALA A 1 82 ? 15.859 -5.879 6.045 1.00 47.81 82 ALA 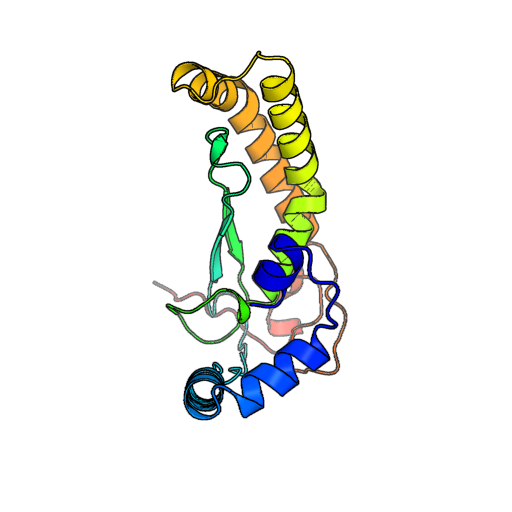A C 1
ATOM 672 O O . ALA A 1 82 ? 16.661 -5.563 5.160 1.00 47.81 82 ALA A O 1
ATOM 673 N N . SER A 1 83 ? 14.633 -5.325 6.155 1.00 49.75 83 SER A N 1
ATOM 674 C CA . SER A 1 83 ? 13.925 -4.479 5.158 1.00 49.75 83 SER A CA 1
ATOM 675 C C . SER A 1 83 ? 14.744 -3.356 4.517 1.00 49.75 83 SER A C 1
ATOM 677 O O . SER A 1 83 ? 14.507 -3.008 3.368 1.00 49.75 83 SER A O 1
ATOM 679 N N . THR A 1 84 ? 15.782 -2.863 5.199 1.00 42.19 84 THR A N 1
ATOM 680 C CA . THR A 1 84 ? 16.662 -1.759 4.761 1.00 42.19 84 THR A CA 1
ATOM 681 C C . THR A 1 84 ? 17.402 -1.960 3.427 1.00 42.19 84 THR A C 1
ATOM 683 O O . THR A 1 84 ? 18.113 -1.058 2.971 1.00 42.19 84 THR A O 1
ATOM 686 N N . ALA A 1 85 ? 17.300 -3.143 2.814 1.00 48.34 85 ALA A N 1
ATOM 687 C CA . ALA A 1 85 ? 17.859 -3.444 1.500 1.00 48.34 85 ALA A CA 1
ATOM 688 C C . ALA A 1 85 ? 16.820 -3.369 0.360 1.00 48.34 85 ALA A C 1
ATOM 690 O O . ALA A 1 85 ? 17.215 -3.223 -0.797 1.00 48.34 85 ALA A O 1
ATOM 691 N N . ASN A 1 86 ? 15.520 -3.387 0.674 1.00 60.16 86 ASN A N 1
ATOM 692 C CA . ASN A 1 86 ? 14.435 -3.410 -0.301 1.00 60.16 86 ASN A CA 1
ATOM 693 C C . ASN A 1 86 ? 13.907 -1.994 -0.584 1.00 60.16 86 ASN A C 1
ATOM 695 O O . ASN A 1 86 ? 12.797 -1.610 -0.230 1.00 60.16 86 ASN A O 1
ATOM 699 N N . GLN A 1 87 ? 14.738 -1.175 -1.229 1.00 66.62 87 GLN A N 1
ATOM 700 C CA . GLN A 1 87 ? 14.414 0.239 -1.457 1.00 66.62 87 GLN A CA 1
ATOM 701 C C . GLN A 1 87 ? 13.154 0.437 -2.312 1.00 66.62 87 GLN A C 1
ATOM 703 O O . GLN A 1 87 ? 12.513 1.483 -2.228 1.00 66.62 87 GLN A O 1
ATOM 708 N N . ARG A 1 88 ? 12.818 -0.538 -3.165 1.00 72.19 88 ARG A N 1
ATOM 709 C CA . ARG A 1 88 ? 11.675 -0.446 -4.073 1.00 72.19 88 ARG A CA 1
ATOM 710 C C . ARG A 1 88 ? 10.373 -0.808 -3.373 1.00 72.19 88 ARG A C 1
ATOM 712 O O . ARG A 1 88 ? 9.410 -0.066 -3.549 1.00 72.19 88 ARG A O 1
ATOM 719 N N . ILE A 1 89 ? 10.367 -1.850 -2.536 1.00 77.06 89 ILE A N 1
ATOM 720 C CA . ILE A 1 89 ? 9.208 -2.135 -1.684 1.00 77.06 89 ILE A CA 1
ATOM 721 C C . ILE A 1 89 ? 9.013 -1.035 -0.648 1.00 77.06 89 ILE A C 1
ATOM 723 O O . ILE A 1 89 ? 7.891 -0.611 -0.444 1.00 77.06 89 ILE A O 1
ATOM 727 N N . GLU A 1 90 ? 10.084 -0.474 -0.073 1.00 79.69 90 GLU A N 1
ATOM 728 C CA . GLU A 1 90 ? 9.972 0.663 0.849 1.00 79.69 90 GLU A CA 1
ATOM 729 C C . GLU A 1 90 ? 9.399 1.907 0.149 1.00 79.69 90 GLU A C 1
ATOM 731 O O . GLU A 1 90 ? 8.588 2.633 0.727 1.00 79.69 90 GLU A O 1
ATOM 736 N N . TYR A 1 91 ? 9.794 2.172 -1.103 1.00 83.06 91 TYR A N 1
ATOM 737 C CA . TYR A 1 91 ? 9.213 3.265 -1.886 1.00 83.06 91 TYR A CA 1
ATOM 738 C C . TYR A 1 91 ? 7.734 3.011 -2.194 1.00 83.06 91 TYR A C 1
ATOM 740 O O . TYR A 1 91 ? 6.914 3.915 -2.034 1.00 83.06 91 TYR A O 1
ATOM 748 N N . TRP A 1 92 ? 7.388 1.779 -2.561 1.00 87.12 92 TRP A N 1
ATOM 749 C CA . TRP A 1 92 ? 6.004 1.383 -2.775 1.00 87.12 92 TRP A CA 1
ATOM 750 C C . TRP A 1 92 ? 5.171 1.453 -1.492 1.00 87.12 92 TRP A C 1
ATOM 752 O O . TRP A 1 92 ? 4.082 2.002 -1.529 1.00 87.12 92 TRP A O 1
ATOM 762 N N . TRP A 1 93 ? 5.693 1.036 -0.338 1.00 90.69 93 TRP A N 1
ATOM 763 C CA . TRP A 1 93 ? 5.010 1.160 0.952 1.00 90.69 93 TRP A CA 1
ATOM 764 C C . TRP A 1 93 ? 4.745 2.611 1.352 1.00 90.69 93 TRP A C 1
ATOM 766 O O . TRP A 1 93 ? 3.709 2.913 1.945 1.00 90.69 93 TRP A O 1
ATOM 776 N N . ASN A 1 94 ? 5.662 3.525 1.023 1.00 91.31 94 ASN A N 1
ATOM 777 C CA . ASN A 1 94 ? 5.432 4.955 1.220 1.00 91.31 94 ASN A CA 1
ATOM 778 C C . ASN A 1 94 ? 4.345 5.492 0.282 1.00 91.31 94 ASN A C 1
ATOM 780 O O . ASN A 1 94 ? 3.511 6.277 0.720 1.00 91.31 94 ASN A O 1
ATOM 784 N N . PHE A 1 95 ? 4.340 5.059 -0.980 1.00 92.25 95 PHE A N 1
ATOM 785 C CA . PHE A 1 95 ? 3.298 5.415 -1.941 1.00 92.25 95 PHE A CA 1
ATOM 786 C C . PHE A 1 95 ? 1.931 4.850 -1.535 1.00 92.25 95 PHE A C 1
ATOM 788 O O . PHE A 1 95 ? 0.954 5.583 -1.487 1.00 92.25 95 PHE A O 1
ATOM 795 N N . LEU A 1 96 ? 1.869 3.577 -1.151 1.00 93.31 96 LEU A N 1
ATOM 796 C CA . LEU A 1 96 ? 0.665 2.926 -0.649 1.00 93.31 96 LEU A CA 1
ATOM 797 C C . LEU A 1 96 ? 0.093 3.663 0.562 1.00 93.31 96 LEU A C 1
ATOM 799 O O . LEU A 1 96 ? -1.115 3.872 0.659 1.00 93.31 96 LEU A O 1
ATOM 803 N N . HIS A 1 97 ? 0.971 4.067 1.483 1.00 93.62 97 HIS A N 1
ATOM 804 C CA . HIS A 1 97 ? 0.553 4.844 2.635 1.00 93.62 97 HIS A CA 1
ATOM 805 C C . HIS A 1 97 ? -0.133 6.136 2.218 1.00 93.62 97 HIS A C 1
ATOM 807 O O . HIS A 1 97 ? -1.242 6.394 2.664 1.00 93.62 97 HIS A O 1
ATOM 813 N N . SER A 1 98 ? 0.521 6.928 1.369 1.00 93.19 98 SER A N 1
ATOM 814 C CA . SER A 1 98 ? 0.008 8.240 0.986 1.00 93.19 98 SER A CA 1
ATOM 815 C C . SER A 1 98 ? -1.181 8.184 0.029 1.00 93.19 98 SER A C 1
ATOM 817 O O . SER A 1 98 ? -1.893 9.173 -0.083 1.00 93.19 98 SER A O 1
ATOM 819 N N . GLN A 1 99 ? -1.373 7.091 -0.714 1.00 92.69 99 GLN A N 1
ATOM 820 C CA . GLN A 1 99 ? -2.479 6.965 -1.668 1.00 92.69 99 GLN A CA 1
ATOM 821 C C . GLN A 1 99 ? -3.717 6.275 -1.095 1.00 92.69 99 GLN A C 1
ATOM 823 O O . GLN A 1 99 ? -4.814 6.608 -1.522 1.00 92.69 99 GLN A O 1
ATOM 828 N N . CYS A 1 100 ? -3.558 5.350 -0.147 1.00 93.56 100 CYS A N 1
ATOM 829 C CA . CYS A 1 100 ? -4.671 4.551 0.373 1.00 93.56 100 CYS A CA 1
ATOM 830 C C . CYS A 1 100 ? -4.678 4.518 1.908 1.00 93.56 100 CYS A C 1
ATOM 832 O O . CYS A 1 100 ? -5.625 4.965 2.552 1.00 93.56 100 CYS A O 1
ATOM 834 N N . VAL A 1 101 ? -3.603 4.028 2.534 1.00 94.38 101 VAL A N 1
ATOM 835 C CA . VAL A 1 101 ? -3.675 3.619 3.951 1.00 94.38 101 VAL A CA 1
ATOM 836 C C . VAL A 1 101 ? -3.802 4.793 4.929 1.00 94.38 101 VAL A C 1
ATOM 838 O O . VAL A 1 101 ? -4.348 4.612 6.014 1.00 94.38 101 VAL A O 1
ATOM 841 N N . GLU A 1 102 ? -3.324 5.989 4.588 1.00 96.00 102 GLU A N 1
ATOM 842 C CA . GLU A 1 102 ? -3.400 7.165 5.465 1.00 96.00 102 GLU A CA 1
ATOM 843 C C . GLU A 1 102 ? -4.844 7.529 5.838 1.00 96.00 102 GLU A C 1
ATOM 845 O O . GLU A 1 102 ? -5.120 7.788 7.011 1.00 96.00 102 GLU A O 1
ATOM 850 N N . PHE A 1 103 ? -5.771 7.460 4.877 1.00 96.25 103 PHE A N 1
ATOM 851 C CA . PHE A 1 103 ? -7.192 7.699 5.127 1.00 96.25 103 PHE A CA 1
ATOM 852 C C . PHE A 1 103 ? -7.761 6.680 6.121 1.00 96.25 103 PHE A C 1
ATOM 854 O O . PHE A 1 103 ? -8.282 7.064 7.168 1.00 96.25 103 PHE A O 1
ATOM 861 N N . TRP A 1 104 ? -7.596 5.384 5.840 1.00 96.94 104 TRP A N 1
ATOM 862 C CA . TRP A 1 104 ? -8.101 4.304 6.695 1.00 96.94 104 TRP A CA 1
ATOM 863 C C . TRP A 1 104 ? -7.489 4.326 8.090 1.00 96.94 104 TRP A C 1
ATOM 865 O O . TRP A 1 104 ? -8.181 4.109 9.083 1.00 96.94 104 TRP A O 1
ATOM 875 N N . PHE A 1 105 ? -6.194 4.627 8.182 1.00 95.94 105 PHE A N 1
ATOM 876 C CA . PHE A 1 105 ? -5.511 4.763 9.458 1.00 95.94 105 PHE A CA 1
ATOM 877 C C . PHE A 1 105 ? -6.119 5.893 10.296 1.00 95.94 105 PHE A C 1
ATOM 879 O O . PHE A 1 105 ? -6.384 5.683 11.479 1.00 95.94 105 PHE A O 1
ATOM 886 N N . SER A 1 106 ? -6.376 7.059 9.691 1.00 96.75 106 SER A N 1
ATOM 887 C CA . SER A 1 106 ? -7.033 8.178 10.376 1.00 96.75 106 SER A CA 1
ATOM 888 C C . SER A 1 106 ? -8.461 7.825 10.780 1.00 96.75 106 SER A C 1
ATOM 890 O O . SER A 1 106 ? -8.822 7.978 11.940 1.00 96.75 106 SER A O 1
ATOM 892 N N . PHE A 1 107 ? -9.252 7.281 9.855 1.00 96.38 107 PHE A N 1
ATOM 893 C CA . PHE A 1 107 ? -10.647 6.925 10.100 1.00 96.38 107 PHE A CA 1
ATOM 894 C C . PHE A 1 107 ? -10.797 5.923 11.254 1.00 96.38 107 PHE A C 1
ATOM 896 O O . PHE A 1 107 ? -11.604 6.120 12.162 1.00 96.38 107 PHE A O 1
ATOM 903 N N . PHE A 1 108 ? -9.984 4.863 11.278 1.00 96.75 108 PHE A N 1
ATOM 904 C CA . PHE A 1 108 ? -10.038 3.889 12.367 1.00 96.75 108 PHE A CA 1
ATOM 905 C C . PHE A 1 108 ? -9.450 4.420 13.681 1.00 96.75 108 PHE A C 1
ATOM 907 O O . PHE A 1 108 ? -9.885 4.008 14.760 1.00 96.75 108 PHE A O 1
ATOM 914 N N . ALA A 1 109 ? -8.469 5.327 13.624 1.00 95.75 109 ALA A N 1
ATOM 915 C CA . ALA A 1 109 ? -7.997 6.034 14.811 1.00 95.75 109 ALA A CA 1
ATOM 916 C C . ALA A 1 109 ? -9.109 6.901 15.416 1.00 95.75 109 ALA A C 1
ATOM 918 O O . ALA A 1 109 ? -9.316 6.829 16.624 1.00 95.75 109 ALA A O 1
ATOM 919 N N . ASP A 1 110 ? -9.884 7.605 14.591 1.00 97.44 110 ASP A N 1
ATOM 920 C CA . ASP A 1 110 ? -11.012 8.416 15.049 1.00 97.44 110 ASP A CA 1
ATOM 921 C C . ASP A 1 110 ? -12.108 7.553 15.689 1.00 97.44 110 ASP A C 1
ATOM 923 O O . ASP A 1 110 ? -12.625 7.903 16.751 1.00 97.44 110 ASP A O 1
ATOM 927 N N . LEU A 1 111 ? -12.438 6.390 15.112 1.00 95.81 111 LEU A N 1
ATOM 928 C CA . LEU A 1 111 ? -13.391 5.455 15.731 1.00 95.81 111 LEU A CA 1
ATOM 929 C C . LEU A 1 111 ? -12.934 5.011 17.123 1.00 95.81 111 LEU A C 1
ATOM 931 O O . LEU A 1 111 ? -13.727 5.013 18.066 1.00 95.81 111 LEU A O 1
ATOM 935 N N . ARG A 1 112 ? -11.650 4.669 17.265 1.00 96.00 112 ARG A N 1
ATOM 936 C CA . ARG A 1 112 ? -11.058 4.302 18.556 1.00 96.00 112 ARG A CA 1
ATOM 937 C C . ARG A 1 112 ? -11.122 5.461 19.544 1.00 96.00 112 ARG A C 1
ATOM 939 O O . ARG A 1 112 ? -11.544 5.271 20.680 1.00 96.00 112 ARG A O 1
ATOM 946 N N . ASP A 1 113 ? -10.714 6.652 19.121 1.00 96.81 113 ASP A N 1
ATOM 947 C CA . ASP A 1 113 ? -10.573 7.810 20.005 1.00 96.81 113 ASP A CA 1
ATOM 948 C C . ASP A 1 113 ? -11.937 8.346 20.482 1.00 96.81 113 ASP A C 1
ATOM 950 O O . ASP A 1 113 ? -12.030 8.916 21.568 1.00 96.81 113 ASP A O 1
ATOM 954 N N . ASN A 1 114 ? -13.012 8.078 19.732 1.00 96.56 114 ASN A N 1
ATOM 955 C CA . ASN A 1 114 ? -14.395 8.352 20.139 1.00 96.56 114 ASN A CA 1
ATOM 956 C C . ASN A 1 114 ? -15.059 7.200 20.926 1.00 96.56 114 ASN A C 1
ATOM 958 O O . ASN A 1 114 ? -16.221 7.316 21.313 1.00 96.56 114 ASN A O 1
ATOM 962 N N . GLY A 1 115 ? -14.348 6.096 21.177 1.00 94.25 115 GLY A N 1
ATOM 963 C CA . GLY A 1 115 ? -14.860 4.955 21.943 1.00 94.25 115 GLY A CA 1
ATOM 964 C C . GLY A 1 115 ? -15.774 4.004 21.163 1.00 94.25 115 GLY A C 1
ATOM 965 O O . GLY A 1 115 ? -16.453 3.188 21.780 1.00 94.25 115 GLY A O 1
ATOM 966 N N . PHE A 1 116 ? -15.790 4.080 19.829 1.00 93.31 116 PHE A N 1
ATOM 967 C CA . PHE A 1 116 ? -16.532 3.161 18.952 1.00 93.31 116 PHE A CA 1
ATOM 968 C C . PHE A 1 116 ? -15.717 1.930 18.527 1.00 93.31 116 PHE A C 1
ATOM 970 O O . PHE A 1 116 ? -16.226 1.096 17.782 1.00 93.31 116 PHE A O 1
ATOM 977 N N . PHE A 1 117 ? -14.453 1.837 18.948 1.00 95.06 117 PHE A N 1
ATOM 978 C CA . PHE A 1 117 ? -13.575 0.710 18.649 1.00 95.06 117 PHE A CA 1
ATOM 979 C C . PHE A 1 117 ? 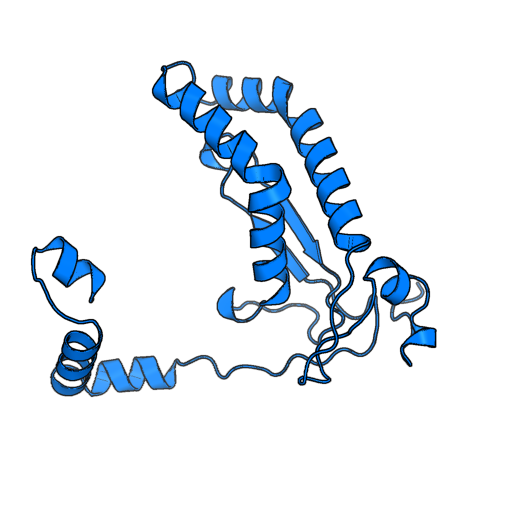-12.658 0.396 19.838 1.00 95.06 117 PHE A C 1
ATOM 981 O O . PHE A 1 117 ? -11.832 1.228 20.223 1.00 95.06 117 PHE A O 1
ATOM 988 N N . ASP A 1 118 ? -12.751 -0.818 20.381 1.00 93.38 118 ASP A N 1
ATOM 989 C CA . ASP A 1 118 ? -11.948 -1.309 21.511 1.00 93.38 118 ASP A CA 1
ATOM 990 C C . ASP A 1 118 ? -10.889 -2.360 21.116 1.00 93.38 118 ASP A C 1
ATOM 992 O O . ASP A 1 118 ? -10.143 -2.867 21.958 1.00 93.38 118 ASP A O 1
ATOM 996 N N . ALA A 1 119 ? -10.774 -2.655 19.817 1.00 92.38 119 ALA A N 1
ATOM 997 C CA . ALA A 1 119 ? -9.909 -3.692 19.248 1.00 92.38 119 ALA A CA 1
ATOM 998 C C . ALA A 1 119 ? -10.261 -5.138 19.642 1.00 92.38 119 ALA A C 1
ATOM 1000 O O . ALA A 1 119 ? -9.453 -6.056 19.422 1.00 92.38 119 ALA A O 1
ATOM 1001 N N . GLY A 1 120 ? -11.465 -5.359 20.160 1.00 94.38 120 GLY A N 1
ATOM 1002 C CA . GLY A 1 120 ? -12.062 -6.660 20.393 1.00 94.38 120 GLY A CA 1
ATOM 1003 C C . GLY A 1 120 ? -12.311 -7.437 19.102 1.00 94.38 120 GLY A C 1
ATOM 1004 O O . GLY A 1 120 ? -12.168 -6.944 17.980 1.00 94.38 120 GLY A O 1
ATOM 1005 N N . PHE A 1 121 ? -12.663 -8.712 19.263 1.00 95.12 121 PHE A N 1
ATOM 1006 C CA . PHE A 1 121 ? -12.942 -9.597 18.131 1.00 95.12 121 PHE A CA 1
ATOM 1007 C C . PHE A 1 121 ? -14.135 -9.108 17.299 1.00 95.12 121 PHE A C 1
ATOM 1009 O O . PHE A 1 121 ? -14.051 -9.094 16.073 1.00 95.12 121 PHE A O 1
ATOM 1016 N N . LEU A 1 122 ? -15.217 -8.685 17.964 1.00 95.00 122 LEU A N 1
ATOM 1017 C CA . LEU A 1 122 ? -16.433 -8.220 17.299 1.00 95.00 122 LEU A CA 1
ATOM 1018 C C . LEU A 1 122 ? -16.170 -6.949 16.485 1.00 95.00 122 LEU A C 1
ATOM 1020 O O . LEU A 1 122 ? -16.507 -6.908 15.308 1.00 95.00 122 LEU A O 1
ATOM 1024 N N . ASP A 1 123 ? -15.495 -5.966 17.073 1.00 95.06 123 ASP A N 1
ATOM 1025 C CA . ASP A 1 123 ? -15.155 -4.705 16.413 1.00 95.06 123 ASP A CA 1
ATOM 1026 C C . ASP A 1 123 ? -14.314 -4.925 15.155 1.00 95.06 123 ASP A C 1
ATOM 1028 O O . ASP A 1 123 ? -14.621 -4.394 14.089 1.00 95.06 123 ASP A O 1
ATOM 1032 N N . LYS A 1 124 ? -13.285 -5.775 15.245 1.00 96.12 124 LYS A N 1
ATOM 1033 C CA . LYS A 1 124 ? -12.464 -6.156 14.086 1.00 96.12 124 LYS A CA 1
ATOM 1034 C C . LYS A 1 124 ? -13.280 -6.878 13.018 1.00 96.12 124 LYS A C 1
ATOM 1036 O O . LYS A 1 124 ? -13.108 -6.583 11.840 1.00 96.12 124 LYS A O 1
ATOM 1041 N N . ALA A 1 125 ? -14.169 -7.793 13.407 1.00 95.75 125 ALA A N 1
ATOM 1042 C CA . ALA A 1 125 ? -15.028 -8.507 12.466 1.00 95.75 125 ALA A CA 1
ATOM 1043 C C . ALA A 1 125 ? -16.021 -7.565 11.762 1.00 95.75 125 ALA A C 1
ATOM 1045 O O . ALA A 1 125 ? -16.231 -7.695 10.559 1.00 95.75 125 ALA A O 1
ATOM 1046 N N . ILE A 1 126 ? -16.588 -6.590 12.482 1.00 95.69 126 ILE A N 1
ATOM 1047 C CA . ILE A 1 126 ? -17.470 -5.561 11.913 1.00 95.69 126 ILE A CA 1
ATOM 1048 C C . ILE A 1 126 ? -16.693 -4.673 10.942 1.00 95.69 126 ILE A C 1
ATOM 1050 O O . ILE A 1 126 ? -17.147 -4.469 9.817 1.00 95.69 126 ILE A O 1
ATOM 1054 N N . LEU A 1 127 ? -15.511 -4.183 11.333 1.00 96.38 127 LEU A N 1
ATOM 1055 C CA . LEU A 1 127 ? -14.669 -3.396 10.432 1.00 96.38 127 LEU A CA 1
ATOM 1056 C C . LEU A 1 127 ? -14.314 -4.190 9.176 1.00 96.38 127 LEU A C 1
ATOM 1058 O O . LEU A 1 127 ? -14.456 -3.669 8.076 1.00 96.38 127 LEU A O 1
ATOM 1062 N N . GLN A 1 128 ? -13.904 -5.453 9.308 1.00 96.31 128 GLN A N 1
ATOM 1063 C CA . GLN A 1 128 ? -13.626 -6.314 8.159 1.00 96.31 128 GLN A CA 1
ATOM 1064 C C . GLN A 1 128 ? -14.865 -6.492 7.275 1.00 96.31 128 GLN A C 1
ATOM 1066 O O . GLN A 1 128 ? -14.770 -6.334 6.064 1.00 96.31 128 GLN A O 1
ATOM 1071 N N . PHE A 1 129 ? -16.035 -6.761 7.852 1.00 96.31 129 PHE A N 1
ATOM 1072 C CA . PHE A 1 129 ? -17.268 -6.914 7.082 1.00 96.31 129 PHE A CA 1
ATOM 1073 C C . PHE A 1 129 ? -17.621 -5.647 6.286 1.00 96.31 129 PHE A C 1
ATOM 1075 O O . PHE A 1 129 ? -17.981 -5.738 5.115 1.00 96.31 129 PHE A O 1
ATOM 1082 N N . CYS A 1 130 ? -17.483 -4.470 6.899 1.00 96.19 130 CYS A N 1
ATOM 1083 C CA . CYS A 1 130 ? -17.860 -3.198 6.284 1.00 96.19 130 CYS A CA 1
ATOM 1084 C C . CYS A 1 130 ? -16.798 -2.642 5.324 1.00 96.19 130 CYS A C 1
ATOM 1086 O O . CYS A 1 130 ? -17.142 -2.031 4.315 1.00 96.19 130 CYS A O 1
ATOM 1088 N N . CYS A 1 131 ? -15.515 -2.802 5.652 1.00 96.44 131 CYS A N 1
ATOM 1089 C CA . CYS A 1 131 ? -14.424 -2.074 5.005 1.00 96.44 131 CYS A CA 1
ATOM 1090 C C . CYS A 1 131 ? -13.499 -2.961 4.168 1.00 96.44 131 CYS A C 1
ATOM 1092 O O . CYS A 1 131 ? -12.778 -2.414 3.346 1.00 96.44 131 CYS A O 1
ATOM 1094 N N . MET A 1 132 ? -13.496 -4.293 4.323 1.00 95.56 132 MET A N 1
ATOM 1095 C CA . MET A 1 132 ? -12.559 -5.158 3.584 1.00 95.56 132 MET A CA 1
ATOM 1096 C C . MET A 1 132 ? -12.705 -5.012 2.069 1.00 95.56 132 MET A C 1
ATOM 1098 O O . MET A 1 132 ? -11.697 -4.887 1.384 1.00 95.56 132 MET A O 1
ATOM 1102 N N . GLY A 1 133 ? -13.940 -4.998 1.556 1.00 96.69 133 GLY A N 1
ATOM 1103 C CA . GLY A 1 133 ? -14.188 -4.812 0.122 1.00 96.69 133 GLY A CA 1
ATOM 1104 C C . GLY A 1 133 ? -13.687 -3.455 -0.372 1.00 96.69 133 GLY A C 1
ATOM 1105 O O . GLY A 1 133 ? -12.925 -3.396 -1.324 1.00 96.69 133 GLY A O 1
ATOM 1106 N N . LEU A 1 134 ? -14.023 -2.382 0.352 1.00 97.25 134 LEU A N 1
ATOM 1107 C CA . LEU A 1 134 ? -13.608 -1.017 0.007 1.00 97.25 134 LEU A CA 1
ATOM 1108 C C . LEU A 1 134 ? -12.085 -0.848 0.036 1.00 97.25 134 LEU A C 1
ATOM 1110 O O . LEU A 1 134 ? -11.507 -0.253 -0.867 1.00 97.25 134 LEU A O 1
ATOM 1114 N N . ILE A 1 135 ? -11.430 -1.397 1.062 1.00 95.88 135 ILE A N 1
ATOM 1115 C CA . ILE A 1 135 ? -9.971 -1.387 1.168 1.00 95.88 135 ILE A CA 1
ATOM 1116 C C . ILE A 1 135 ? -9.369 -2.176 0.004 1.00 95.88 135 ILE A C 1
ATOM 1118 O O . ILE A 1 135 ? -8.419 -1.698 -0.600 1.00 95.88 135 ILE A O 1
ATOM 1122 N N . GLN A 1 136 ? -9.902 -3.354 -0.335 1.00 96.38 136 GLN A N 1
ATOM 1123 C CA . GLN A 1 136 ? -9.384 -4.147 -1.451 1.00 96.38 136 GLN A CA 1
ATOM 1124 C C . GLN A 1 136 ? -9.499 -3.398 -2.787 1.00 96.38 136 GLN A C 1
ATOM 1126 O O . GLN A 1 136 ? -8.513 -3.348 -3.520 1.00 96.38 136 GLN A O 1
ATOM 1131 N N . ASP A 1 137 ? -10.639 -2.761 -3.058 1.00 96.75 137 ASP A N 1
ATOM 1132 C CA . ASP A 1 137 ? -10.844 -1.966 -4.274 1.00 96.75 137 ASP A CA 1
ATOM 1133 C C . ASP A 1 137 ? -9.829 -0.806 -4.359 1.00 96.75 137 ASP A C 1
ATOM 1135 O O . ASP A 1 137 ? -9.167 -0.617 -5.381 1.00 96.75 137 ASP A O 1
ATOM 1139 N N . GLU A 1 138 ? -9.613 -0.069 -3.262 1.00 96.25 138 GLU A N 1
ATOM 1140 C CA . GLU A 1 138 ? -8.620 1.014 -3.225 1.00 96.25 138 GLU A CA 1
ATOM 1141 C C . GLU A 1 138 ? -7.168 0.521 -3.348 1.00 96.25 138 GLU A C 1
ATOM 1143 O O . GLU A 1 138 ? -6.316 1.203 -3.934 1.00 96.25 138 GLU A O 1
ATOM 1148 N N . LEU A 1 139 ? -6.854 -0.651 -2.785 1.00 94.38 139 LEU A N 1
ATOM 1149 C CA . LEU A 1 139 ? -5.545 -1.287 -2.932 1.00 94.38 139 LEU A CA 1
ATOM 1150 C C . LEU A 1 139 ? -5.287 -1.660 -4.395 1.00 94.38 139 LEU A C 1
ATOM 1152 O O . LEU A 1 139 ? -4.185 -1.414 -4.898 1.00 94.38 139 LEU A O 1
ATOM 1156 N N . ASP A 1 140 ? -6.294 -2.202 -5.078 1.00 94.62 140 ASP A N 1
ATOM 1157 C CA . ASP A 1 140 ? -6.217 -2.583 -6.487 1.00 94.62 140 ASP A CA 1
ATOM 1158 C C . ASP A 1 140 ? -6.038 -1.347 -7.382 1.00 94.62 140 ASP A C 1
ATOM 1160 O O . ASP A 1 140 ? -5.136 -1.319 -8.228 1.00 94.62 140 ASP A O 1
ATOM 1164 N N . ASP A 1 141 ? -6.797 -0.276 -7.138 1.00 95.50 141 ASP A N 1
ATOM 1165 C CA . ASP A 1 141 ? -6.633 1.006 -7.831 1.00 95.50 141 ASP A CA 1
ATOM 1166 C C . ASP A 1 141 ? -5.235 1.599 -7.599 1.00 95.50 141 ASP A C 1
ATOM 1168 O O . ASP A 1 141 ? -4.543 2.011 -8.539 1.00 95.50 141 ASP A O 1
ATOM 1172 N N . THR A 1 142 ? -4.753 1.576 -6.354 1.00 94.00 142 THR A N 1
ATOM 1173 C CA . THR A 1 142 ? -3.403 2.042 -6.009 1.00 94.00 142 THR A CA 1
ATOM 1174 C C . THR A 1 142 ? -2.333 1.229 -6.742 1.00 94.00 142 THR A C 1
ATOM 1176 O O . THR A 1 142 ? -1.350 1.794 -7.241 1.00 94.00 142 THR A O 1
ATOM 1179 N N . ALA A 1 143 ? -2.518 -0.088 -6.859 1.00 91.12 143 ALA A N 1
ATOM 1180 C CA . ALA A 1 143 ? -1.627 -0.958 -7.615 1.00 91.12 143 ALA A CA 1
ATOM 1181 C C . ALA A 1 143 ? -1.642 -0.623 -9.114 1.00 91.12 143 ALA A C 1
ATOM 1183 O O . ALA A 1 143 ? -0.579 -0.587 -9.735 1.00 91.12 143 ALA A O 1
ATOM 1184 N N . GLN A 1 144 ? -2.798 -0.302 -9.701 1.00 91.50 144 GLN A N 1
ATOM 1185 C CA . GLN A 1 144 ? -2.881 0.137 -11.097 1.00 91.50 144 GLN A CA 1
ATOM 1186 C C . GLN A 1 144 ? -2.150 1.462 -11.333 1.00 91.50 144 GLN A C 1
ATOM 1188 O O . GLN A 1 144 ? -1.355 1.568 -12.275 1.00 91.50 144 GLN A O 1
ATOM 1193 N N . VAL A 1 145 ? -2.363 2.456 -10.465 1.00 93.38 145 VAL A N 1
ATOM 1194 C CA . VAL A 1 145 ? -1.673 3.754 -10.547 1.00 93.38 145 VAL A CA 1
ATOM 1195 C C . VAL A 1 145 ? -0.165 3.555 -10.434 1.00 93.38 145 VAL A C 1
ATOM 1197 O O . VAL A 1 145 ? 0.601 4.111 -11.229 1.00 93.38 145 VAL A O 1
ATOM 1200 N N . TRP A 1 146 ? 0.274 2.709 -9.500 1.00 89.81 146 TRP A N 1
ATOM 1201 C CA . TRP A 1 146 ? 1.672 2.322 -9.410 1.00 89.81 146 TRP A CA 1
ATOM 1202 C C . TRP A 1 146 ? 2.138 1.642 -10.699 1.00 89.81 146 TRP A C 1
ATOM 1204 O O . TRP A 1 146 ? 3.137 2.034 -11.283 1.00 89.81 146 TRP A O 1
ATOM 1214 N N . ASN A 1 147 ? 1.423 0.675 -11.245 1.00 87.69 147 ASN A N 1
ATOM 1215 C CA . ASN A 1 147 ? 1.901 -0.030 -12.430 1.00 87.69 147 ASN A CA 1
ATOM 1216 C C . ASN A 1 147 ? 1.962 0.858 -13.695 1.00 87.69 147 ASN A C 1
ATOM 1218 O O . ASN A 1 147 ? 2.744 0.593 -14.617 1.00 87.69 147 ASN A O 1
ATOM 1222 N N . ALA A 1 148 ? 1.204 1.957 -13.720 1.00 89.31 148 ALA A N 1
ATOM 1223 C CA . ALA A 1 148 ? 1.221 2.961 -14.780 1.00 89.31 148 ALA A CA 1
ATOM 1224 C C . ALA A 1 148 ? 2.256 4.091 -14.583 1.00 89.31 148 ALA A C 1
ATOM 1226 O O . ALA A 1 148 ? 2.536 4.825 -15.542 1.00 89.31 148 ALA A O 1
ATOM 1227 N N . HIS A 1 149 ? 2.833 4.256 -13.383 1.00 88.00 149 HIS A N 1
ATOM 1228 C CA . HIS A 1 149 ? 3.732 5.379 -13.098 1.00 88.00 149 HIS A CA 1
ATOM 1229 C C . HIS A 1 149 ? 5.026 5.307 -13.917 1.00 88.00 149 HIS A C 1
ATOM 1231 O O . HIS A 1 149 ? 5.522 4.240 -14.266 1.00 88.00 149 HIS A O 1
ATOM 1237 N N . THR A 1 150 ? 5.616 6.462 -14.225 1.00 88.50 150 THR A N 1
ATOM 1238 C CA . THR A 1 150 ? 6.895 6.508 -14.944 1.00 88.50 150 THR A CA 1
ATOM 1239 C C . THR A 1 150 ? 8.059 6.535 -13.960 1.00 88.50 150 THR A C 1
ATOM 1241 O O . THR A 1 150 ? 8.237 7.510 -13.226 1.00 88.50 150 THR A O 1
ATOM 1244 N N . ILE A 1 151 ? 8.915 5.516 -14.011 1.00 84.25 151 ILE A N 1
ATOM 1245 C CA . ILE A 1 151 ? 10.191 5.493 -13.295 1.00 84.25 151 ILE A CA 1
ATOM 1246 C C . ILE A 1 151 ? 11.215 6.288 -14.100 1.00 84.25 151 ILE A C 1
ATOM 1248 O O . ILE A 1 151 ? 11.530 5.959 -15.248 1.00 84.25 151 ILE A O 1
ATOM 1252 N N . ARG A 1 152 ? 11.737 7.360 -13.499 1.00 82.62 152 ARG A N 1
ATOM 1253 C CA . ARG A 1 152 ? 12.719 8.238 -14.143 1.00 82.62 152 ARG A CA 1
ATOM 1254 C C . ARG A 1 152 ? 14.086 7.547 -14.257 1.00 82.62 152 ARG A C 1
ATOM 1256 O O . ARG A 1 152 ? 14.489 6.859 -13.319 1.00 82.62 152 ARG A O 1
ATOM 1263 N N . PRO A 1 153 ? 14.839 7.782 -15.347 1.00 80.44 153 PRO A N 1
ATOM 1264 C CA . PRO A 1 153 ? 16.222 7.334 -15.454 1.00 80.44 153 PRO A CA 1
ATOM 1265 C C . PRO A 1 153 ? 17.072 7.842 -14.288 1.00 80.44 153 PRO A C 1
ATOM 1267 O O . PRO A 1 153 ? 17.006 9.014 -13.913 1.00 80.44 153 PRO A O 1
ATOM 1270 N N . SER A 1 154 ? 17.891 6.956 -13.726 1.00 77.31 154 SER A N 1
ATOM 1271 C CA . SER A 1 154 ? 18.826 7.286 -12.652 1.00 77.31 154 SER A CA 1
ATOM 1272 C C . SER A 1 154 ? 20.266 7.064 -13.115 1.00 77.31 154 SER A C 1
ATOM 1274 O O . SER A 1 154 ? 20.517 6.299 -14.043 1.00 77.31 154 SER A O 1
ATOM 1276 N N . LYS A 1 155 ? 21.245 7.679 -12.436 1.00 75.19 155 LYS A N 1
ATOM 1277 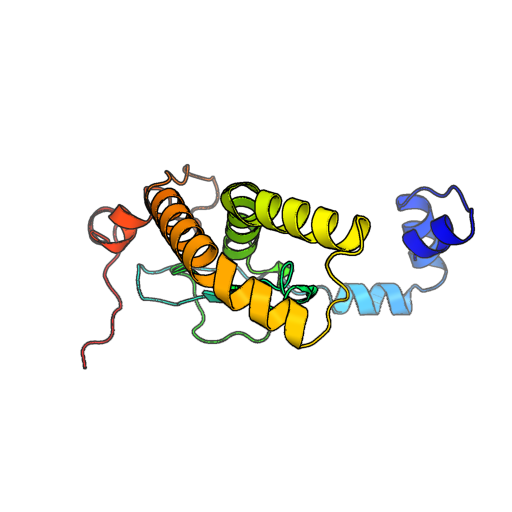C CA . LYS A 1 155 ? 22.674 7.394 -12.686 1.00 75.19 155 LYS A CA 1
ATOM 1278 C C . LYS A 1 155 ? 23.050 5.939 -12.376 1.00 75.19 155 LYS A C 1
ATOM 1280 O O . LYS A 1 155 ? 24.102 5.473 -12.801 1.00 75.19 155 LYS A O 1
ATOM 1285 N N . ASN A 1 156 ? 22.227 5.239 -11.596 1.00 69.19 156 ASN A N 1
ATOM 1286 C CA . ASN A 1 156 ? 22.393 3.822 -11.332 1.00 69.19 156 ASN A CA 1
ATOM 1287 C C . ASN A 1 156 ? 21.713 3.027 -12.452 1.00 69.19 156 ASN A C 1
ATOM 1289 O O . ASN A 1 156 ? 20.495 2.869 -12.450 1.00 69.19 156 ASN A O 1
ATOM 1293 N N . THR A 1 157 ? 22.515 2.494 -13.370 1.00 64.12 157 THR A N 1
ATOM 1294 C CA . THR A 1 157 ? 22.063 1.651 -14.488 1.00 64.12 157 THR A CA 1
ATOM 1295 C C . THR A 1 157 ? 21.356 0.368 -14.054 1.00 64.12 157 THR A C 1
ATOM 1297 O O . THR A 1 157 ? 20.668 -0.239 -14.862 1.00 64.12 157 THR A O 1
ATOM 1300 N N . ASN A 1 158 ? 21.482 -0.039 -12.786 1.00 63.34 158 ASN A N 1
ATOM 1301 C CA . ASN A 1 158 ? 20.772 -1.206 -12.254 1.00 63.34 158 ASN A CA 1
ATOM 1302 C C . ASN A 1 158 ? 19.298 -0.920 -11.922 1.00 63.34 158 ASN A C 1
ATOM 1304 O O . ASN A 1 158 ? 18.555 -1.852 -11.632 1.00 63.34 158 ASN A O 1
ATOM 1308 N N . VAL A 1 159 ? 18.879 0.351 -11.901 1.00 67.94 159 VAL A N 1
ATOM 1309 C CA . VAL A 1 159 ? 17.478 0.721 -11.674 1.00 67.94 159 VAL A CA 1
ATOM 1310 C C . VAL A 1 159 ? 16.809 0.864 -13.038 1.00 67.94 159 VAL A C 1
ATOM 1312 O O . VAL A 1 159 ? 17.223 1.736 -13.807 1.00 67.94 159 VAL A O 1
ATOM 1315 N N . PRO A 1 160 ? 15.795 0.043 -13.354 1.00 73.25 160 PRO A N 1
ATOM 1316 C CA . PRO A 1 160 ? 15.105 0.147 -14.628 1.00 73.25 160 PRO A CA 1
ATOM 1317 C C . PRO A 1 160 ? 14.345 1.474 -14.708 1.00 73.25 160 PRO A C 1
ATOM 1319 O O . PRO A 1 160 ? 13.855 1.987 -13.702 1.00 73.25 160 PRO A O 1
ATOM 1322 N N . SER A 1 161 ? 14.247 2.026 -15.912 1.00 81.12 161 SER A N 1
ATOM 1323 C CA . SER A 1 161 ? 13.515 3.262 -16.193 1.00 81.12 161 SER A CA 1
ATOM 1324 C C . SER A 1 161 ? 12.438 3.008 -17.233 1.00 81.12 161 SER A C 1
ATOM 1326 O O . SER A 1 161 ? 12.706 2.330 -18.220 1.00 81.12 161 SER A O 1
ATOM 1328 N N . GLY A 1 162 ? 11.258 3.593 -17.055 1.00 84.81 162 GLY A N 1
ATOM 1329 C CA . GLY A 1 162 ? 10.090 3.311 -17.887 1.00 84.81 162 GLY A CA 1
ATOM 1330 C C . GLY A 1 162 ? 8.832 3.116 -17.049 1.00 84.81 162 GLY A C 1
ATOM 1331 O O . GLY A 1 162 ? 8.837 3.354 -15.842 1.00 84.81 162 GLY A O 1
ATOM 1332 N N . ARG A 1 163 ? 7.741 2.702 -17.695 1.00 87.50 163 ARG A N 1
ATOM 1333 C CA . ARG A 1 163 ? 6.485 2.368 -17.009 1.00 87.50 163 ARG A CA 1
ATOM 1334 C C . ARG A 1 163 ? 6.477 0.882 -16.639 1.00 87.50 163 ARG A C 1
ATOM 1336 O O . ARG A 1 163 ? 6.700 0.088 -17.553 1.00 87.50 163 ARG A O 1
ATOM 1343 N N . PRO A 1 164 ? 6.207 0.486 -15.379 1.00 87.31 164 PRO A N 1
ATOM 1344 C CA . PRO A 1 164 ? 6.195 -0.916 -14.958 1.00 87.31 164 PRO A CA 1
ATOM 1345 C C . PRO A 1 164 ? 5.385 -1.829 -15.878 1.00 87.31 164 PRO A C 1
ATOM 1347 O O . PRO A 1 164 ? 5.938 -2.806 -16.369 1.00 87.31 164 PRO A O 1
ATOM 1350 N N . ASN A 1 165 ? 4.150 -1.451 -16.225 1.00 86.31 165 ASN A N 1
ATOM 1351 C CA . ASN A 1 165 ? 3.314 -2.225 -17.150 1.00 86.31 165 ASN A CA 1
ATOM 1352 C C . ASN A 1 165 ? 3.967 -2.454 -18.521 1.00 86.31 165 ASN A C 1
ATOM 1354 O O . ASN A 1 165 ? 3.864 -3.539 -19.081 1.00 86.31 165 ASN A O 1
ATOM 1358 N N . VAL A 1 166 ? 4.663 -1.452 -19.067 1.00 85.50 166 VAL A N 1
ATOM 1359 C CA . VAL A 1 166 ? 5.323 -1.571 -20.379 1.00 85.50 166 VAL A CA 1
ATOM 1360 C C . VAL A 1 166 ? 6.590 -2.415 -20.267 1.00 85.50 166 VAL A C 1
ATOM 1362 O O . VAL A 1 166 ? 6.856 -3.233 -21.139 1.00 85.50 166 VAL A O 1
ATOM 1365 N N . MET A 1 167 ? 7.356 -2.248 -19.185 1.00 84.00 167 MET A N 1
ATOM 1366 C CA . MET A 1 167 ? 8.548 -3.060 -18.922 1.00 84.00 167 MET A CA 1
ATOM 1367 C C . MET A 1 167 ? 8.199 -4.538 -18.726 1.00 84.00 167 MET A C 1
ATOM 1369 O O . MET A 1 167 ? 8.952 -5.396 -19.176 1.00 84.00 167 MET A O 1
ATOM 1373 N N . TYR A 1 168 ? 7.062 -4.817 -18.086 1.00 83.06 168 TYR A N 1
ATOM 1374 C CA . TYR A 1 168 ? 6.553 -6.168 -17.880 1.00 83.06 168 TYR A CA 1
ATOM 1375 C C . TYR A 1 168 ? 6.009 -6.781 -19.176 1.00 83.06 168 TYR A C 1
ATOM 1377 O O . TYR A 1 168 ? 6.401 -7.881 -19.546 1.00 83.06 168 TYR A O 1
ATOM 1385 N N . ALA A 1 169 ? 5.142 -6.059 -19.896 1.00 84.19 169 ALA A N 1
ATOM 1386 C CA . ALA A 1 169 ? 4.471 -6.584 -21.086 1.00 84.19 169 ALA A CA 1
ATOM 1387 C C . ALA A 1 169 ? 5.377 -6.657 -22.328 1.00 84.19 169 ALA A C 1
ATOM 1389 O O . ALA A 1 169 ? 5.180 -7.516 -23.183 1.00 84.19 169 ALA A O 1
ATOM 1390 N N . LEU A 1 170 ? 6.349 -5.746 -22.454 1.00 84.94 170 LEU A N 1
ATOM 1391 C CA . LEU A 1 170 ? 7.226 -5.617 -23.624 1.00 84.94 170 LEU A CA 1
ATOM 1392 C C . LEU A 1 170 ? 8.706 -5.547 -23.208 1.00 84.94 170 LEU A C 1
ATOM 1394 O O . LEU A 1 170 ? 9.390 -4.553 -23.488 1.00 84.94 170 LEU A O 1
ATOM 1398 N N . PRO A 1 171 ? 9.244 -6.597 -22.558 1.00 83.81 171 PRO A N 1
ATOM 1399 C CA . PRO A 1 171 ? 10.608 -6.586 -22.033 1.00 83.81 171 PRO A CA 1
ATOM 1400 C C . PRO A 1 171 ? 11.678 -6.384 -23.113 1.00 83.81 171 PRO A C 1
ATOM 1402 O O . PRO A 1 171 ? 12.756 -5.850 -22.825 1.00 83.81 171 PRO A O 1
ATOM 1405 N N . GLN A 1 172 ? 11.374 -6.740 -24.366 1.00 83.38 172 GLN A N 1
ATOM 1406 C CA . GLN A 1 172 ? 12.287 -6.621 -25.504 1.00 83.38 172 GLN A CA 1
ATOM 1407 C C . GLN A 1 172 ? 12.626 -5.159 -25.827 1.00 83.38 172 GLN A C 1
ATOM 1409 O O . GLN A 1 172 ? 13.752 -4.876 -26.232 1.00 83.38 172 GLN A O 1
ATOM 1414 N N . LEU A 1 173 ? 11.705 -4.215 -25.578 1.00 83.25 173 LEU A N 1
ATOM 1415 C CA . LEU A 1 173 ? 11.955 -2.776 -25.762 1.00 83.25 173 LEU A CA 1
ATOM 1416 C C . LEU A 1 173 ? 13.031 -2.237 -24.810 1.00 83.25 173 LEU A C 1
ATOM 1418 O O . LEU A 1 173 ? 13.643 -1.206 -25.082 1.00 83.25 173 LEU A O 1
ATOM 1422 N N . TYR A 1 174 ? 13.278 -2.950 -23.713 1.00 78.19 174 TYR A N 1
ATOM 1423 C CA . TYR A 1 174 ? 14.265 -2.606 -22.695 1.00 78.19 174 TYR A CA 1
ATOM 1424 C C . TYR A 1 174 ? 15.521 -3.485 -22.777 1.00 78.19 174 TYR A C 1
ATOM 1426 O O . TYR A 1 174 ? 16.342 -3.469 -21.863 1.00 78.19 174 TYR A O 1
ATOM 1434 N N . GLY A 1 175 ? 15.684 -4.257 -23.861 1.00 80.94 175 GLY A N 1
ATOM 1435 C CA . GLY A 1 175 ? 16.813 -5.177 -24.031 1.00 80.94 175 GLY A CA 1
ATOM 1436 C C . GLY A 1 175 ? 16.770 -6.379 -23.083 1.00 80.94 175 GLY A C 1
ATOM 1437 O O . GLY A 1 175 ? 17.805 -6.981 -22.806 1.00 80.94 175 GLY A O 1
ATOM 1438 N N . THR A 1 176 ? 15.583 -6.717 -22.572 1.00 80.00 176 THR A N 1
ATOM 1439 C CA . THR A 1 176 ? 15.352 -7.844 -21.659 1.00 80.00 176 THR A CA 1
ATOM 1440 C C . THR A 1 176 ? 14.386 -8.858 -22.281 1.00 80.00 176 THR A C 1
ATOM 1442 O O . THR A 1 176 ? 13.919 -8.688 -23.408 1.00 80.00 176 THR A O 1
ATOM 1445 N N . ARG A 1 177 ? 14.091 -9.944 -21.565 1.00 80.44 177 ARG A N 1
ATOM 1446 C CA . ARG A 1 177 ? 13.092 -10.947 -21.961 1.00 80.44 177 ARG A CA 1
ATOM 1447 C C . ARG A 1 177 ? 12.233 -11.325 -20.764 1.00 80.44 177 ARG A C 1
ATOM 1449 O O . ARG A 1 177 ? 12.619 -11.040 -19.636 1.00 80.44 177 ARG A O 1
ATOM 1456 N N . ASP A 1 178 ? 11.112 -11.976 -21.024 1.00 80.06 178 ASP A N 1
ATOM 1457 C CA . ASP A 1 178 ? 10.322 -12.613 -19.977 1.00 80.06 178 ASP A CA 1
ATOM 1458 C C . ASP A 1 178 ? 11.061 -13.855 -19.444 1.00 80.06 178 ASP A C 1
ATOM 1460 O O . ASP A 1 178 ? 11.619 -14.634 -20.225 1.00 80.06 178 ASP A O 1
ATOM 1464 N N . PHE A 1 179 ? 11.121 -13.996 -18.119 1.00 79.12 179 PHE A N 1
ATOM 1465 C CA . PHE A 1 179 ? 11.743 -15.124 -17.420 1.00 79.12 179 PHE A CA 1
ATOM 1466 C C . PHE A 1 179 ? 10.724 -16.064 -16.770 1.00 79.12 179 PHE A C 1
ATOM 1468 O O . PHE A 1 179 ? 11.125 -16.943 -16.006 1.00 79.12 179 PHE A O 1
ATOM 1475 N N . LEU A 1 180 ? 9.433 -15.928 -17.096 1.00 80.12 180 LEU A N 1
ATOM 1476 C CA . LEU A 1 180 ? 8.417 -16.890 -16.691 1.00 80.12 180 LEU A CA 1
ATOM 1477 C C . LEU A 1 180 ? 8.839 -18.304 -17.129 1.00 80.12 180 LEU A C 1
ATOM 1479 O O . LEU A 1 180 ? 9.092 -18.562 -18.309 1.00 80.12 180 LEU A O 1
ATOM 1483 N N . CYS A 1 181 ? 8.955 -19.222 -16.168 1.00 69.88 181 CYS A N 1
ATOM 1484 C CA . CYS A 1 181 ? 9.308 -20.605 -16.465 1.00 69.88 181 CYS A CA 1
ATOM 1485 C C . CYS A 1 181 ? 8.146 -21.246 -17.237 1.00 69.88 181 CYS A C 1
ATOM 1487 O O . CYS A 1 181 ? 7.019 -21.262 -16.743 1.00 69.88 181 CYS A O 1
ATOM 1489 N N . SER A 1 182 ? 8.406 -21.759 -18.440 1.00 66.94 182 SER A N 1
ATOM 1490 C CA . SER A 1 182 ? 7.425 -22.588 -19.146 1.00 66.94 182 SER A CA 1
ATOM 1491 C C . SER A 1 182 ? 7.331 -23.924 -18.411 1.00 66.94 182 SER A C 1
ATOM 1493 O O . SER A 1 182 ? 8.338 -24.624 -18.300 1.00 66.94 182 SER A O 1
ATOM 1495 N N . MET A 1 183 ? 6.154 -24.233 -17.860 1.00 46.66 183 MET A N 1
ATOM 1496 C CA . MET A 1 183 ? 5.816 -25.596 -17.430 1.00 46.66 183 MET A CA 1
ATOM 1497 C C . MET A 1 183 ? 5.515 -26.477 -18.636 1.00 46.66 183 MET A C 1
ATOM 1499 O O . MET A 1 183 ? 4.933 -25.949 -19.612 1.00 46.66 183 MET A O 1
#

Sequence (183 aa):
MYTKCRECGLRVRKEDVRLALKELDRRGVALRKAGRLRRRRYFSKGPNFIWHMDSYDKLKPYGFCINGSIDDGTADSYLEGASTANQRIEYWWNFLHSQCVEFWFSFFADLRDNGFFDAGFLDKAILQFCCMGLIQDELDDTAQVWNAHTIRPSKNTNVPSGRPNVMYALPQLYGTRDFLCSM